Protein AF-A0A357G208-F1 (afdb_monomer_lite)

Structure (mmCIF, N/CA/C/O backbone):
data_AF-A0A357G208-F1
#
_entry.id   AF-A0A357G208-F1
#
loop_
_atom_site.group_PDB
_atom_site.id
_atom_site.type_symbol
_atom_site.label_atom_id
_atom_site.label_alt_id
_atom_site.label_comp_id
_atom_site.label_asym_id
_atom_site.label_entity_id
_atom_site.label_seq_id
_atom_site.pdbx_PDB_ins_code
_atom_site.Cartn_x
_atom_site.Cartn_y
_atom_site.Cartn_z
_atom_site.occupancy
_atom_site.B_iso_or_equiv
_atom_site.auth_seq_id
_atom_site.auth_comp_id
_atom_site.auth_asym_id
_atom_site.auth_atom_id
_atom_site.pdbx_PDB_model_num
ATOM 1 N N . MET A 1 1 ? 24.992 45.988 10.620 1.00 43.56 1 MET A N 1
ATOM 2 C CA . MET A 1 1 ? 25.402 45.312 11.872 1.00 43.56 1 MET A CA 1
ATOM 3 C C . MET A 1 1 ? 24.716 43.948 11.875 1.00 43.56 1 MET A C 1
ATOM 5 O O . MET A 1 1 ? 23.506 43.904 11.994 1.00 43.56 1 MET A O 1
ATOM 9 N N . ARG A 1 2 ? 25.339 42.933 11.259 1.00 39.50 2 ARG A N 1
ATOM 10 C CA . ARG A 1 2 ? 26.013 41.794 11.923 1.00 39.50 2 ARG A CA 1
ATOM 11 C C . ARG A 1 2 ? 25.182 41.194 13.060 1.00 39.50 2 ARG A C 1
ATOM 13 O O . ARG A 1 2 ? 25.090 41.828 14.096 1.00 39.50 2 ARG A O 1
ATOM 20 N N . ASN A 1 3 ? 24.692 39.967 12.865 1.00 49.41 3 ASN A N 1
ATOM 21 C CA . ASN A 1 3 ? 24.767 38.896 13.862 1.00 49.41 3 ASN A CA 1
ATOM 22 C C . ASN A 1 3 ? 24.673 37.532 13.158 1.00 49.41 3 ASN A C 1
ATOM 24 O O . ASN A 1 3 ? 23.620 37.112 12.693 1.00 49.41 3 ASN A O 1
ATOM 28 N N . TYR A 1 4 ? 25.838 36.894 13.047 1.00 47.44 4 TYR A N 1
ATOM 29 C CA . TYR A 1 4 ? 26.044 35.508 12.643 1.00 47.44 4 TYR A CA 1
ATOM 30 C C . TYR A 1 4 ? 25.791 34.613 13.860 1.00 47.44 4 TYR A C 1
ATOM 32 O O . TYR A 1 4 ? 26.442 34.806 14.885 1.00 47.44 4 TYR A O 1
ATOM 40 N N . TRP A 1 5 ? 24.925 33.608 13.739 1.00 50.88 5 TRP A N 1
ATOM 41 C CA . TRP A 1 5 ? 24.906 32.469 14.658 1.00 50.88 5 TRP A CA 1
ATOM 42 C C . TRP A 1 5 ? 25.576 31.279 13.973 1.00 50.88 5 TRP A C 1
ATOM 44 O O . TRP A 1 5 ? 25.071 30.723 13.002 1.00 50.88 5 TRP A O 1
ATOM 54 N N . ARG A 1 6 ? 26.773 30.946 14.463 1.00 52.38 6 ARG A N 1
ATOM 55 C CA . ARG A 1 6 ? 27.514 29.724 14.145 1.00 52.38 6 ARG A CA 1
ATOM 56 C C . ARG A 1 6 ? 26.949 28.597 15.007 1.00 52.38 6 ARG A C 1
ATOM 58 O O . ARG A 1 6 ? 27.059 28.673 16.225 1.00 52.38 6 ARG A O 1
ATOM 65 N N . ILE A 1 7 ? 26.405 27.556 14.385 1.00 58.34 7 ILE A N 1
ATOM 66 C CA . ILE A 1 7 ? 26.146 26.276 15.051 1.00 58.34 7 ILE A CA 1
ATOM 67 C C . ILE A 1 7 ? 27.309 25.349 14.701 1.00 58.34 7 ILE A C 1
ATOM 69 O O . ILE A 1 7 ? 27.578 25.057 13.537 1.00 58.34 7 ILE A O 1
ATOM 73 N N . THR A 1 8 ? 28.050 24.972 15.734 1.00 56.78 8 THR A N 1
ATOM 74 C CA . THR A 1 8 ? 29.193 24.061 15.714 1.00 56.78 8 THR A CA 1
ATOM 75 C C . THR A 1 8 ? 28.738 22.625 15.472 1.00 56.78 8 THR A C 1
ATOM 77 O O . THR A 1 8 ? 27.946 22.085 16.240 1.00 56.78 8 THR A O 1
ATOM 80 N N . ALA A 1 9 ? 29.276 22.008 14.419 1.00 46.69 9 ALA A N 1
ATOM 81 C CA . ALA A 1 9 ? 29.153 20.587 14.131 1.00 46.69 9 ALA A CA 1
ATOM 82 C C . ALA A 1 9 ? 30.002 19.767 15.120 1.00 46.69 9 ALA A C 1
ATOM 84 O O . ALA A 1 9 ? 31.219 19.937 15.187 1.00 46.69 9 ALA A O 1
ATOM 85 N N . GLY A 1 10 ? 29.357 18.885 15.885 1.00 52.25 10 GLY A N 1
ATOM 86 C CA . GLY A 1 10 ? 30.020 17.865 16.694 1.00 52.25 10 GLY A CA 1
ATOM 87 C C . GLY A 1 10 ? 30.149 16.569 15.899 1.00 52.25 10 GLY A C 1
ATOM 88 O O . GLY A 1 10 ? 29.177 15.833 15.763 1.00 52.25 10 GLY A O 1
ATOM 89 N N . LEU A 1 11 ? 31.342 16.306 15.364 1.00 53.47 11 LEU A N 1
ATOM 90 C CA . LEU A 1 11 ? 31.728 15.012 14.801 1.00 53.47 11 LEU A CA 1
ATOM 91 C C . LEU A 1 11 ? 31.988 14.029 15.956 1.00 53.47 11 LEU A C 1
ATOM 93 O O . LEU A 1 11 ? 32.986 14.167 16.661 1.00 53.47 11 LEU A O 1
ATOM 97 N N . PHE A 1 12 ? 31.128 13.027 16.133 1.00 48.94 12 PHE A N 1
ATOM 98 C CA . PHE A 1 12 ? 31.434 11.851 16.952 1.00 48.94 12 PHE A CA 1
ATOM 99 C C . PHE A 1 12 ? 31.840 10.694 16.033 1.00 48.94 12 PHE A C 1
ATOM 101 O O . PHE A 1 12 ? 31.007 10.029 15.424 1.00 48.94 12 PHE A O 1
ATOM 108 N N . LEU A 1 13 ? 33.153 10.490 15.921 1.00 46.12 13 LEU A N 1
ATOM 109 C CA . LEU A 1 13 ? 33.775 9.294 15.359 1.00 46.12 13 LEU A CA 1
ATOM 110 C C . LEU A 1 13 ? 33.674 8.167 16.392 1.00 46.12 13 LEU A C 1
ATOM 112 O O . LEU A 1 13 ? 34.378 8.192 17.400 1.00 46.12 13 LEU A O 1
ATOM 116 N N . ILE A 1 14 ? 32.820 7.176 16.142 1.00 55.09 14 ILE A N 1
ATOM 117 C CA . ILE A 1 14 ? 32.850 5.900 16.863 1.00 55.09 14 ILE A CA 1
ATOM 118 C C . ILE A 1 14 ? 33.448 4.861 15.915 1.00 55.09 14 ILE A C 1
ATOM 120 O O . ILE A 1 14 ? 32.801 4.397 14.980 1.00 55.09 14 ILE A O 1
ATOM 124 N N . ALA A 1 15 ? 34.716 4.532 16.154 1.00 43.06 15 ALA A N 1
ATOM 125 C CA . ALA A 1 15 ? 35.399 3.405 15.541 1.00 43.06 15 ALA A CA 1
ATOM 126 C C . ALA A 1 15 ? 35.049 2.133 16.326 1.00 43.06 15 ALA A C 1
ATOM 128 O O . ALA A 1 15 ? 35.420 2.007 17.493 1.00 43.06 15 ALA A O 1
ATOM 129 N N . VAL A 1 16 ? 34.350 1.188 15.694 1.00 54.91 16 VAL A N 1
ATOM 130 C CA . VAL A 1 16 ? 34.165 -0.168 16.228 1.00 54.91 16 VAL A CA 1
ATOM 131 C C . VAL A 1 16 ? 35.067 -1.115 15.447 1.00 54.91 16 VAL A C 1
ATOM 133 O O . VAL A 1 16 ? 34.792 -1.475 14.307 1.00 54.91 16 VAL A O 1
ATOM 136 N N . PHE A 1 17 ? 36.171 -1.491 16.089 1.00 45.91 17 PHE A N 1
ATOM 137 C CA . PHE A 1 17 ? 37.002 -2.636 15.738 1.00 45.91 17 PHE A CA 1
ATOM 138 C C . PHE A 1 17 ? 36.357 -3.897 16.323 1.00 45.91 17 PHE A C 1
ATOM 140 O O . PHE A 1 17 ? 36.315 -4.035 17.543 1.00 45.91 17 PHE A O 1
ATOM 147 N N . ILE A 1 18 ? 35.926 -4.839 15.483 1.00 55.72 18 ILE A N 1
ATOM 148 C CA . ILE A 1 18 ? 35.811 -6.248 15.884 1.00 55.72 18 ILE A CA 1
ATOM 149 C C . ILE A 1 18 ? 36.460 -7.099 14.793 1.00 55.72 18 ILE A C 1
ATOM 151 O O . ILE A 1 18 ? 35.911 -7.319 13.718 1.00 55.72 18 ILE A O 1
ATOM 155 N N . ALA A 1 19 ? 37.679 -7.534 15.099 1.00 45.44 19 ALA A N 1
ATOM 156 C CA . ALA A 1 19 ? 38.370 -8.632 14.449 1.00 45.44 19 ALA A CA 1
ATOM 157 C C . ALA A 1 19 ? 37.853 -9.961 15.020 1.00 45.44 19 ALA A C 1
ATOM 159 O O . ALA A 1 19 ? 37.594 -10.036 16.221 1.00 45.44 19 ALA A O 1
ATOM 160 N N . GLY A 1 20 ? 37.780 -11.023 14.211 1.00 40.28 20 GLY A N 1
ATOM 161 C CA . GLY A 1 20 ? 37.659 -12.366 14.781 1.00 40.28 20 GLY A CA 1
ATOM 162 C C . GLY A 1 20 ? 37.181 -13.483 13.857 1.00 40.28 20 GLY A C 1
ATOM 163 O O . GLY A 1 20 ? 36.002 -13.793 13.843 1.00 40.28 20 GLY A O 1
ATOM 164 N N . LEU A 1 21 ? 38.158 -14.149 13.231 1.00 46.91 21 LEU A N 1
ATOM 165 C CA . LEU A 1 21 ? 38.293 -15.613 13.124 1.00 46.91 21 LEU A CA 1
ATOM 166 C C . LEU A 1 21 ? 37.320 -16.412 12.230 1.00 46.91 21 LEU A C 1
ATOM 168 O O . LEU A 1 21 ? 36.212 -16.775 12.610 1.00 46.91 21 LEU A O 1
ATOM 172 N N . ALA A 1 22 ? 37.863 -16.835 11.085 1.00 47.78 22 ALA A N 1
ATOM 173 C CA . ALA A 1 22 ? 37.456 -18.028 10.347 1.00 47.78 22 ALA A CA 1
ATOM 174 C C . ALA A 1 22 ? 37.987 -19.313 11.017 1.00 47.78 22 ALA A C 1
ATOM 176 O O . ALA A 1 22 ? 39.061 -19.285 11.628 1.00 47.78 22 ALA A O 1
ATOM 177 N N . PRO A 1 23 ? 37.327 -20.459 10.779 1.00 58.31 23 PRO A N 1
ATOM 178 C CA . PRO A 1 23 ? 38.059 -21.703 10.601 1.00 58.31 23 PRO A CA 1
ATOM 179 C C . PRO A 1 23 ? 37.695 -22.437 9.303 1.00 58.31 23 PRO A C 1
ATOM 181 O O . PRO A 1 23 ? 36.547 -22.538 8.879 1.00 58.31 23 PRO A O 1
ATOM 184 N N . VAL A 1 24 ? 38.764 -22.961 8.712 1.00 48.69 24 VAL A N 1
ATOM 185 C CA . VAL A 1 24 ? 38.875 -23.843 7.553 1.00 48.69 24 VAL A CA 1
ATOM 186 C C . VAL A 1 24 ? 38.586 -25.289 7.977 1.00 48.69 24 VAL A C 1
ATOM 188 O O . VAL A 1 24 ? 39.217 -25.761 8.916 1.00 48.69 24 VAL A O 1
ATOM 191 N N . CYS A 1 25 ? 37.731 -26.006 7.240 1.00 46.28 25 CYS A N 1
ATOM 192 C CA . CYS A 1 25 ? 37.679 -27.479 7.159 1.00 46.28 25 CYS A CA 1
ATOM 193 C C . CYS A 1 25 ? 37.284 -27.825 5.706 1.00 46.28 25 CYS A C 1
ATOM 195 O O . CYS A 1 25 ? 36.220 -27.416 5.260 1.00 46.28 25 CYS A O 1
ATOM 197 N N . ALA A 1 26 ? 38.175 -28.298 4.829 1.00 42.34 26 ALA A N 1
ATOM 198 C CA . ALA A 1 26 ? 38.771 -29.639 4.729 1.00 42.34 26 ALA A CA 1
ATOM 199 C C . ALA A 1 26 ? 37.801 -30.736 4.218 1.00 42.34 26 ALA A C 1
ATOM 201 O O . ALA A 1 26 ? 37.037 -31.312 4.980 1.00 42.34 26 ALA A O 1
ATOM 202 N N . LEU A 1 27 ? 37.892 -30.973 2.899 1.00 44.22 27 LEU A N 1
ATOM 203 C CA . LEU A 1 27 ? 37.910 -32.244 2.146 1.00 44.22 27 LEU A CA 1
ATOM 204 C C . LEU A 1 27 ? 37.201 -33.496 2.704 1.00 44.22 27 LEU A C 1
ATOM 206 O O . LEU A 1 27 ? 37.649 -34.088 3.680 1.00 44.22 27 LEU A O 1
ATOM 210 N N . ALA A 1 28 ? 36.285 -34.041 1.896 1.00 41.41 28 ALA A N 1
ATOM 211 C CA . ALA A 1 28 ? 36.194 -35.482 1.652 1.00 41.41 28 ALA A CA 1
ATOM 212 C C . ALA A 1 28 ? 35.740 -35.726 0.202 1.00 41.41 28 ALA A C 1
ATOM 214 O O . ALA A 1 28 ? 34.668 -35.291 -0.212 1.00 41.41 28 ALA A O 1
ATOM 215 N N . ALA A 1 29 ? 36.610 -36.374 -0.571 1.00 44.28 29 ALA A N 1
ATOM 216 C CA . ALA A 1 29 ? 36.307 -36.940 -1.874 1.00 44.28 29 ALA A CA 1
ATOM 217 C C . ALA A 1 29 ? 35.738 -38.344 -1.663 1.00 44.28 29 ALA A C 1
ATOM 219 O O . ALA A 1 29 ? 36.307 -39.105 -0.883 1.00 44.28 29 ALA A O 1
ATOM 220 N N . ASP A 1 30 ? 34.676 -38.691 -2.385 1.00 40.81 30 ASP A N 1
ATOM 221 C CA . ASP A 1 30 ? 34.232 -40.075 -2.498 1.00 40.81 30 ASP A CA 1
ATOM 222 C C . ASP A 1 30 ? 34.031 -40.411 -3.977 1.00 40.81 30 ASP A C 1
ATOM 224 O O . ASP A 1 30 ? 33.277 -39.755 -4.701 1.00 40.81 30 ASP A O 1
ATOM 228 N N . GLN A 1 31 ? 34.796 -41.397 -4.436 1.00 47.81 31 GLN A N 1
ATOM 229 C CA . GLN A 1 31 ? 34.644 -42.030 -5.736 1.00 47.81 31 GLN A CA 1
ATOM 230 C C . GLN A 1 31 ? 33.681 -43.196 -5.556 1.00 47.81 31 GLN A C 1
ATOM 232 O O . GLN A 1 31 ? 33.983 -44.068 -4.747 1.00 47.81 31 GLN A O 1
ATOM 237 N N . ASN A 1 32 ? 32.606 -43.293 -6.349 1.00 38.69 32 ASN A N 1
ATOM 238 C CA . ASN A 1 32 ? 32.190 -44.617 -6.811 1.00 38.69 32 ASN A CA 1
ATOM 239 C C . ASN A 1 32 ? 31.173 -44.659 -7.964 1.00 38.69 32 ASN A C 1
ATOM 241 O O . ASN A 1 32 ? 30.117 -44.036 -7.936 1.00 38.69 32 ASN A O 1
ATOM 245 N N . THR A 1 33 ? 31.528 -45.541 -8.899 1.00 38.78 33 THR A N 1
ATOM 246 C CA . THR A 1 33 ? 30.676 -46.495 -9.624 1.00 38.78 33 THR A CA 1
ATOM 247 C C . THR A 1 33 ? 29.750 -45.993 -10.731 1.00 38.78 33 THR A C 1
ATOM 249 O O . THR A 1 33 ? 28.576 -45.691 -10.544 1.00 38.78 33 THR A O 1
ATOM 252 N N . THR A 1 34 ? 30.278 -46.093 -11.949 1.00 39.06 34 THR A N 1
ATOM 253 C CA . THR A 1 34 ? 29.541 -46.139 -13.213 1.00 39.06 34 THR A CA 1
ATOM 254 C C . THR A 1 34 ? 28.855 -47.501 -13.381 1.00 39.06 34 THR A C 1
ATOM 256 O O . THR A 1 34 ? 29.528 -48.526 -13.493 1.00 39.06 34 THR A O 1
ATOM 259 N N . THR A 1 35 ? 27.526 -47.521 -13.472 1.00 46.47 35 THR A N 1
ATOM 260 C CA . THR A 1 35 ? 26.743 -48.645 -14.023 1.00 46.47 35 THR A CA 1
ATOM 261 C C . THR A 1 35 ? 26.069 -48.220 -15.330 1.00 46.47 35 THR A C 1
ATOM 263 O O . THR A 1 35 ? 25.521 -47.117 -15.384 1.00 46.47 35 THR A O 1
ATOM 266 N N . PRO A 1 36 ? 26.060 -49.062 -16.379 1.00 42.00 36 PRO A N 1
ATOM 267 C CA . PRO A 1 36 ? 25.374 -48.758 -17.628 1.00 42.00 36 PRO A CA 1
ATOM 268 C C . PRO A 1 36 ? 23.878 -49.069 -17.491 1.00 42.00 36 PRO A C 1
ATOM 270 O O . PRO A 1 36 ? 23.496 -50.210 -17.236 1.00 42.00 36 PRO A O 1
ATOM 273 N N . VAL A 1 37 ? 23.030 -48.055 -17.672 1.00 39.56 37 VAL A N 1
ATOM 274 C CA . VAL A 1 37 ? 21.571 -48.215 -17.740 1.00 39.56 37 VAL A CA 1
ATOM 275 C C . VAL A 1 37 ? 21.101 -47.993 -19.175 1.00 39.56 37 VAL A C 1
ATOM 277 O O . VAL A 1 37 ? 21.365 -46.968 -19.799 1.00 39.56 37 VAL A O 1
ATOM 280 N N . THR A 1 38 ? 20.406 -49.011 -19.670 1.00 35.25 38 THR A N 1
ATOM 281 C CA . THR A 1 38 ? 19.680 -49.128 -20.934 1.00 35.25 38 THR A CA 1
ATOM 282 C C . THR A 1 38 ? 18.806 -47.907 -21.240 1.00 35.25 38 THR A C 1
ATOM 284 O O . THR A 1 38 ? 17.924 -47.548 -20.462 1.00 35.25 38 THR A O 1
ATOM 287 N N . GLN A 1 39 ? 19.012 -47.300 -22.412 1.00 35.19 39 GLN A N 1
ATOM 288 C CA . GLN A 1 39 ? 18.187 -46.210 -22.935 1.00 35.19 39 GLN A CA 1
ATOM 289 C C . GLN A 1 39 ? 16.819 -46.735 -23.389 1.00 35.19 39 GLN A C 1
ATOM 291 O O . GLN A 1 39 ? 16.714 -47.465 -24.371 1.00 35.19 39 GLN A O 1
ATOM 296 N N . THR A 1 40 ? 15.765 -46.319 -22.688 1.00 35.44 40 THR A N 1
ATOM 297 C CA . THR A 1 40 ? 14.392 -46.299 -23.209 1.00 35.44 40 THR A CA 1
ATOM 298 C C . THR A 1 40 ? 14.069 -44.849 -23.565 1.00 35.44 40 THR A C 1
ATOM 300 O O . THR A 1 40 ? 14.205 -43.968 -22.719 1.00 35.44 40 THR A O 1
ATOM 303 N N . GLN A 1 41 ? 13.702 -44.595 -24.823 1.00 35.84 41 GLN A N 1
ATOM 304 C CA . GLN A 1 41 ? 13.346 -43.268 -25.338 1.00 35.84 41 GLN A CA 1
ATOM 305 C C . GLN A 1 41 ? 12.204 -42.631 -24.520 1.00 35.84 41 GLN A C 1
ATOM 307 O O . GLN A 1 41 ? 11.125 -43.224 -24.444 1.00 35.84 41 GLN A O 1
ATOM 312 N N . PRO A 1 42 ? 12.391 -41.422 -23.954 1.00 37.34 42 PRO A N 1
ATOM 313 C CA . PRO A 1 42 ? 11.308 -40.668 -23.339 1.00 37.34 42 PRO A CA 1
ATOM 314 C C . PRO A 1 42 ? 10.383 -40.052 -24.394 1.00 37.34 42 PRO A C 1
ATOM 316 O O . PRO A 1 42 ? 10.829 -39.497 -25.400 1.00 37.34 42 PRO A O 1
ATOM 319 N N . ALA A 1 43 ? 9.085 -40.135 -24.114 1.00 38.72 43 ALA A N 1
ATOM 320 C CA . ALA A 1 43 ? 8.018 -39.395 -24.775 1.00 38.72 43 ALA A CA 1
ATOM 321 C C . ALA A 1 43 ? 8.269 -37.865 -24.730 1.00 38.72 43 ALA A C 1
ATOM 323 O O . ALA A 1 43 ? 8.974 -37.391 -23.836 1.00 38.72 43 ALA A O 1
ATOM 324 N N . PRO A 1 44 ? 7.717 -37.084 -25.680 1.00 33.34 44 PRO A N 1
ATOM 325 C CA . PRO A 1 44 ? 8.027 -35.663 -25.829 1.00 33.34 44 PRO A CA 1
ATOM 326 C C . PRO A 1 44 ? 7.705 -34.832 -24.579 1.00 33.34 44 PRO A C 1
ATOM 328 O O . PRO A 1 44 ? 6.711 -35.058 -23.889 1.00 33.34 44 PRO A O 1
ATOM 331 N N . ALA A 1 45 ? 8.591 -33.863 -24.332 1.00 31.33 45 ALA A N 1
ATOM 332 C CA . ALA A 1 45 ? 8.640 -32.960 -23.191 1.00 31.33 45 ALA A CA 1
ATOM 333 C C . ALA A 1 45 ? 7.289 -32.302 -22.870 1.00 31.33 45 ALA A C 1
ATOM 335 O O . ALA A 1 45 ? 6.701 -31.606 -23.699 1.00 31.33 45 ALA A O 1
ATOM 336 N N . GLN A 1 46 ? 6.831 -32.502 -21.634 1.00 35.91 46 GLN A N 1
ATOM 337 C CA . GLN A 1 46 ? 5.723 -31.757 -21.050 1.00 35.91 46 GLN A CA 1
ATOM 338 C C . GLN A 1 46 ? 6.186 -30.344 -20.664 1.00 35.91 46 GLN A C 1
ATOM 340 O O . GLN A 1 46 ? 7.316 -30.127 -20.232 1.00 35.91 46 GLN A O 1
ATOM 345 N N . SER A 1 47 ? 5.293 -29.389 -20.902 1.00 41.19 47 SER A N 1
ATOM 346 C CA . SER A 1 47 ? 5.447 -27.938 -20.805 1.00 41.19 47 SER A CA 1
ATOM 347 C C . SER A 1 47 ? 5.852 -27.425 -19.418 1.00 41.19 47 SER A C 1
ATOM 349 O O . SER A 1 47 ? 5.469 -28.003 -18.405 1.00 41.19 47 SER A O 1
ATOM 351 N N . LYS A 1 48 ? 6.572 -26.289 -19.399 1.00 45.78 48 LYS A N 1
ATOM 352 C CA . LYS A 1 48 ? 6.952 -25.505 -18.206 1.00 45.78 48 LYS A CA 1
ATOM 353 C C . LYS A 1 48 ? 5.780 -25.337 -17.211 1.00 45.78 48 LYS A C 1
ATOM 355 O O . LYS A 1 48 ? 4.650 -25.158 -17.672 1.00 45.78 48 LYS A O 1
ATOM 360 N N . PRO A 1 49 ? 6.040 -25.314 -15.887 1.00 43.91 49 PRO A N 1
ATOM 361 C CA . PRO A 1 49 ? 5.014 -25.105 -14.866 1.00 43.91 49 PRO A CA 1
ATOM 362 C C . PRO A 1 49 ? 4.225 -23.814 -15.115 1.00 43.91 49 PRO A C 1
ATOM 364 O O . PRO A 1 49 ? 4.800 -22.739 -15.308 1.00 43.91 49 PRO A O 1
ATOM 367 N N . GLN A 1 50 ? 2.898 -23.937 -15.154 1.00 48.50 50 GLN A N 1
ATOM 368 C CA . GLN A 1 50 ? 1.976 -22.837 -15.419 1.00 48.50 50 GLN A CA 1
ATOM 369 C C . GLN A 1 50 ? 1.897 -21.888 -14.215 1.00 48.50 50 GLN A C 1
ATOM 371 O O . GLN A 1 50 ? 1.571 -22.285 -13.100 1.00 48.50 50 GLN A O 1
ATOM 376 N N . LYS A 1 51 ? 2.143 -20.605 -14.489 1.00 48.69 51 LYS A N 1
ATOM 377 C CA . LYS A 1 51 ? 2.110 -19.454 -13.570 1.00 48.69 51 LYS A CA 1
ATOM 378 C C . LYS A 1 51 ? 0.787 -19.289 -12.799 1.00 48.69 51 LYS A C 1
ATOM 380 O O . LYS A 1 51 ? 0.773 -18.670 -11.741 1.00 48.69 51 LYS A O 1
ATOM 385 N N . ASP A 1 52 ? -0.294 -19.871 -13.308 1.00 54.38 52 ASP A N 1
ATOM 386 C CA . ASP A 1 52 ? -1.658 -19.714 -12.792 1.00 54.38 52 ASP A CA 1
ATOM 387 C C . ASP A 1 52 ? -1.908 -20.471 -11.472 1.00 54.38 52 ASP A C 1
ATOM 389 O O . ASP A 1 52 ? -2.888 -20.203 -10.783 1.00 54.38 52 ASP A O 1
ATOM 393 N N . ALA A 1 53 ? -1.029 -21.403 -11.083 1.00 59.75 53 ALA A N 1
ATOM 394 C CA . ALA A 1 53 ? -1.203 -22.186 -9.856 1.00 59.75 53 ALA A CA 1
ATOM 395 C C . ALA A 1 53 ? -0.889 -21.388 -8.574 1.00 59.75 53 ALA A C 1
ATOM 397 O O . ALA A 1 53 ? -1.486 -21.641 -7.524 1.00 59.75 53 ALA A O 1
ATOM 398 N N . ILE A 1 54 ? 0.007 -20.396 -8.653 1.00 65.94 54 ILE A N 1
ATOM 399 C CA . ILE A 1 54 ? 0.563 -19.711 -7.473 1.00 65.94 54 ILE A CA 1
ATOM 400 C C . ILE A 1 54 ? -0.477 -18.805 -6.793 1.00 65.94 54 ILE A C 1
ATOM 402 O O . ILE A 1 54 ? -0.513 -18.731 -5.567 1.00 65.94 54 ILE A O 1
ATOM 406 N N . SER A 1 55 ? -1.369 -18.166 -7.557 1.00 68.00 55 SER A N 1
ATOM 407 C CA . SER A 1 55 ? -2.386 -17.239 -7.027 1.00 68.00 55 SER A CA 1
ATOM 408 C C . SER A 1 55 ? -3.491 -17.918 -6.208 1.00 68.00 55 SER A C 1
ATOM 410 O O . SER A 1 55 ? -4.240 -17.243 -5.507 1.00 68.00 55 SER A O 1
ATOM 412 N N . SER A 1 56 ? -3.593 -19.249 -6.274 1.00 79.25 56 SER A N 1
ATOM 413 C CA . SER A 1 56 ? -4.583 -20.041 -5.532 1.00 79.25 56 SER A CA 1
ATOM 414 C C . SER A 1 56 ? -4.063 -20.605 -4.203 1.00 79.25 56 SER A C 1
ATOM 416 O O . SER A 1 56 ? -4.811 -21.251 -3.463 1.00 79.25 56 SER A O 1
ATOM 418 N N . LEU A 1 57 ? -2.784 -20.378 -3.886 1.00 82.19 57 LEU A N 1
ATOM 419 C CA . LEU A 1 57 ? -2.157 -20.909 -2.683 1.00 82.19 57 LEU A CA 1
ATOM 420 C C . LEU A 1 57 ? -2.576 -20.113 -1.436 1.00 82.19 57 LEU A C 1
ATOM 422 O O . LEU A 1 57 ? -2.529 -18.887 -1.448 1.00 82.19 57 LEU A O 1
ATOM 426 N N . PRO A 1 58 ? -2.919 -20.784 -0.322 1.00 88.25 58 PRO A N 1
ATOM 427 C CA . PRO A 1 58 ? -3.087 -20.113 0.965 1.00 88.25 58 PRO A CA 1
ATOM 428 C C . PRO A 1 58 ? -1.827 -19.335 1.384 1.00 88.25 58 PRO A C 1
ATOM 430 O O . PRO A 1 58 ? -0.726 -19.873 1.255 1.00 88.25 58 PRO A O 1
ATOM 433 N N . ASP A 1 59 ? -1.985 -18.158 2.004 1.00 80.62 59 ASP A N 1
ATOM 434 C CA . ASP A 1 59 ? -0.897 -17.241 2.414 1.00 80.62 59 ASP A CA 1
ATOM 435 C C . ASP A 1 59 ? 0.279 -17.928 3.123 1.00 80.62 59 ASP A C 1
ATOM 437 O O . ASP A 1 59 ? 1.445 -17.603 2.903 1.00 80.62 59 ASP A O 1
ATOM 441 N N . LYS A 1 60 ? -0.006 -18.945 3.948 1.00 87.50 60 LYS A N 1
ATOM 442 C CA . LYS A 1 60 ? 1.027 -19.714 4.663 1.00 87.50 60 LYS A CA 1
ATOM 443 C C . LYS A 1 60 ? 2.047 -20.378 3.726 1.00 87.50 60 LYS A C 1
ATOM 445 O O . LYS A 1 60 ? 3.202 -20.532 4.109 1.00 87.50 60 LYS A O 1
ATOM 450 N N . TYR A 1 61 ? 1.625 -20.787 2.530 1.00 88.94 61 TYR A N 1
ATOM 451 C CA . TYR A 1 61 ? 2.500 -21.396 1.530 1.00 88.94 61 TYR A CA 1
ATOM 452 C C . TYR A 1 61 ? 3.258 -20.342 0.729 1.00 88.94 61 TYR A C 1
ATOM 454 O O . TYR A 1 61 ? 4.390 -20.610 0.348 1.00 88.94 61 TYR A O 1
ATOM 462 N N . ILE A 1 62 ? 2.693 -19.145 0.548 1.00 83.31 62 ILE A N 1
ATOM 463 C CA . ILE A 1 62 ? 3.383 -18.014 -0.088 1.00 83.31 62 ILE A CA 1
ATOM 464 C C . ILE A 1 62 ? 4.598 -17.612 0.757 1.00 83.31 62 ILE A C 1
ATOM 466 O O . ILE A 1 62 ? 5.718 -17.601 0.256 1.00 83.31 62 ILE A O 1
ATOM 470 N N . VAL A 1 63 ? 4.413 -17.424 2.068 1.00 85.19 63 VAL A N 1
ATOM 471 C CA . VAL A 1 63 ? 5.520 -17.095 2.988 1.00 85.19 63 VAL A CA 1
ATOM 472 C C . VAL A 1 63 ? 6.578 -18.208 3.031 1.00 85.19 63 VAL A C 1
ATOM 474 O O . VAL A 1 63 ? 7.779 -17.940 3.108 1.00 85.19 63 VAL A O 1
ATOM 477 N N . GLU A 1 64 ? 6.159 -19.478 2.985 1.00 88.75 64 GLU A N 1
ATOM 478 C CA . GLU A 1 64 ? 7.095 -20.609 2.936 1.00 88.75 64 GLU A CA 1
ATOM 479 C C . GLU A 1 64 ? 7.882 -20.635 1.612 1.00 88.75 64 GLU A C 1
ATOM 481 O O . GLU A 1 64 ? 9.095 -20.860 1.628 1.00 88.75 64 GLU A O 1
ATOM 486 N N . MET A 1 65 ? 7.217 -20.340 0.491 1.00 92.44 65 MET A N 1
ATOM 487 C CA . MET A 1 65 ? 7.816 -20.236 -0.842 1.00 92.44 65 MET A CA 1
ATOM 488 C C . MET A 1 65 ? 8.878 -19.142 -0.886 1.00 92.44 65 MET A C 1
ATOM 490 O O . MET A 1 65 ? 9.988 -19.383 -1.349 1.00 92.44 65 MET A O 1
ATOM 494 N N . GLU A 1 66 ? 8.562 -17.956 -0.366 1.00 87.81 66 GLU A N 1
ATOM 495 C CA . GLU A 1 66 ? 9.482 -16.818 -0.306 1.00 87.81 66 GLU A CA 1
ATOM 496 C C . GLU A 1 66 ? 10.704 -17.118 0.563 1.00 87.81 66 GLU A C 1
ATOM 498 O O . GLU A 1 66 ? 11.834 -16.800 0.188 1.00 87.81 66 GLU A O 1
ATOM 503 N N . ARG A 1 67 ? 10.505 -17.795 1.703 1.00 88.50 67 ARG A N 1
ATOM 504 C CA . ARG A 1 67 ? 11.615 -18.222 2.564 1.00 88.50 67 ARG A CA 1
ATOM 505 C C . ARG A 1 67 ? 12.526 -19.219 1.850 1.00 88.50 67 ARG A C 1
ATOM 507 O O . ARG A 1 67 ? 13.746 -19.124 1.973 1.00 88.50 67 ARG A O 1
ATOM 514 N N . PHE A 1 68 ? 11.952 -20.168 1.113 1.00 94.38 68 PHE A N 1
ATOM 515 C CA . PHE A 1 68 ? 12.733 -21.122 0.332 1.00 94.38 68 PHE A CA 1
ATOM 516 C C . PHE A 1 68 ? 13.454 -20.447 -0.842 1.00 94.38 68 PHE A C 1
ATOM 518 O O . PHE A 1 68 ? 14.620 -20.741 -1.101 1.00 94.38 68 PHE A O 1
ATOM 525 N N . PHE A 1 69 ? 12.799 -19.496 -1.505 1.00 93.62 69 PHE A N 1
ATOM 526 C CA . PHE A 1 69 ? 13.397 -18.692 -2.563 1.00 93.62 69 PHE A CA 1
ATOM 527 C C . PHE A 1 69 ? 14.618 -17.915 -2.060 1.00 93.62 69 PHE A C 1
ATOM 529 O O . PHE A 1 69 ? 15.672 -17.962 -2.694 1.00 93.62 69 PHE A O 1
ATOM 536 N N . ALA A 1 70 ? 14.505 -17.259 -0.900 1.00 89.62 70 ALA A N 1
ATOM 537 C CA . ALA A 1 70 ? 15.624 -16.578 -0.252 1.00 89.62 70 ALA A CA 1
ATOM 538 C C . ALA A 1 70 ? 16.771 -17.552 0.062 1.00 89.62 70 ALA A C 1
ATOM 540 O O . ALA A 1 70 ? 17.903 -17.309 -0.343 1.00 89.62 70 ALA A O 1
ATOM 541 N N . TYR A 1 71 ? 16.461 -18.707 0.666 1.00 93.56 71 TYR A N 1
ATOM 542 C CA . TYR A 1 71 ? 17.450 -19.759 0.925 1.00 93.56 71 TYR A CA 1
ATOM 543 C C . TYR A 1 71 ? 18.174 -20.217 -0.352 1.00 93.56 71 TYR A C 1
ATOM 545 O O . TYR A 1 71 ? 19.394 -20.349 -0.353 1.00 93.56 71 TYR A O 1
ATOM 553 N N . CYS A 1 72 ? 17.445 -20.415 -1.454 1.00 95.19 72 CYS A N 1
ATOM 554 C CA . CYS A 1 72 ? 18.043 -20.796 -2.731 1.00 95.19 72 CYS A CA 1
ATOM 555 C C . CYS A 1 72 ? 18.984 -19.718 -3.285 1.00 95.19 72 CYS A C 1
ATOM 557 O O . CYS A 1 72 ? 20.029 -20.053 -3.838 1.00 95.19 72 CYS A O 1
ATOM 559 N N . LYS A 1 73 ? 18.627 -18.435 -3.142 1.00 92.06 73 LYS A N 1
ATOM 560 C CA . LYS A 1 73 ? 19.471 -17.319 -3.595 1.00 92.06 73 LYS A CA 1
ATOM 561 C C . LYS A 1 73 ? 20.737 -17.160 -2.759 1.00 92.06 73 LYS A C 1
ATOM 563 O O . LYS A 1 73 ? 21.765 -16.795 -3.320 1.00 92.06 73 LYS A O 1
ATOM 568 N N . ASP A 1 74 ? 20.649 -17.418 -1.458 1.00 92.06 74 ASP A N 1
ATOM 569 C CA . ASP A 1 74 ? 21.777 -17.296 -0.532 1.00 92.06 74 ASP A CA 1
ATOM 570 C C . ASP A 1 74 ? 22.749 -18.485 -0.635 1.00 92.06 74 ASP A C 1
ATOM 572 O O . ASP A 1 74 ? 23.938 -18.351 -0.341 1.00 92.06 74 ASP A O 1
ATOM 576 N N . ASP A 1 75 ? 22.269 -19.652 -1.073 1.00 94.62 75 ASP A N 1
ATOM 577 C CA . ASP A 1 75 ? 23.102 -20.828 -1.312 1.00 94.62 75 ASP A CA 1
ATOM 578 C C . ASP A 1 75 ? 23.853 -20.714 -2.655 1.00 94.62 75 ASP A C 1
ATOM 580 O O . ASP A 1 75 ? 23.264 -20.705 -3.740 1.00 94.62 75 ASP A O 1
ATOM 584 N N . ASP A 1 76 ? 25.185 -20.638 -2.587 1.00 93.38 76 ASP A N 1
ATOM 585 C CA . ASP A 1 76 ? 26.067 -20.463 -3.752 1.00 93.38 76 ASP A CA 1
ATOM 586 C C . ASP A 1 76 ? 25.945 -21.607 -4.773 1.00 93.38 76 ASP A C 1
ATOM 588 O O . ASP A 1 76 ? 26.077 -21.394 -5.978 1.00 93.38 76 ASP A O 1
ATOM 592 N N . TYR A 1 77 ? 25.670 -22.832 -4.315 1.00 93.62 77 TYR A N 1
ATOM 593 C CA . TYR A 1 77 ? 25.513 -23.974 -5.208 1.00 93.62 77 TYR A CA 1
ATOM 594 C C . TYR A 1 77 ? 24.146 -23.951 -5.891 1.00 93.62 77 TYR A C 1
ATOM 596 O O . TYR A 1 77 ? 24.070 -24.140 -7.108 1.00 93.62 77 TYR A O 1
ATOM 604 N N . LEU A 1 78 ? 23.067 -23.708 -5.143 1.00 92.75 78 LEU A N 1
ATOM 605 C CA . LEU A 1 78 ? 21.721 -23.683 -5.714 1.00 92.75 78 LEU A CA 1
ATOM 606 C C . LEU A 1 78 ? 21.556 -22.527 -6.702 1.00 92.75 78 LEU A C 1
ATOM 608 O O . LEU A 1 78 ? 21.179 -22.765 -7.850 1.00 92.75 78 LEU A O 1
ATOM 612 N N . SER A 1 79 ? 21.932 -21.314 -6.296 1.00 92.50 79 SER A N 1
ATOM 613 C CA . SER A 1 79 ? 21.808 -20.103 -7.115 1.00 92.50 79 SER A CA 1
ATOM 614 C C . SER A 1 79 ? 22.626 -20.131 -8.411 1.00 92.50 79 SER A C 1
ATOM 616 O O . SER A 1 79 ? 22.231 -19.499 -9.388 1.00 92.50 79 SER A O 1
ATOM 618 N N . LYS A 1 80 ? 23.746 -20.869 -8.462 1.00 91.81 80 LYS A N 1
ATOM 619 C CA . LYS A 1 80 ? 24.571 -21.012 -9.679 1.00 91.81 80 LYS A CA 1
ATOM 620 C C . LYS A 1 80 ? 24.072 -22.075 -10.648 1.00 91.81 80 LYS A C 1
ATOM 622 O O . LYS A 1 80 ? 24.350 -21.984 -11.843 1.00 91.81 80 LYS A O 1
ATOM 627 N N . ASN A 1 81 ? 23.416 -23.116 -10.143 1.00 92.81 81 ASN A N 1
ATOM 628 C CA . ASN A 1 81 ? 23.088 -24.294 -10.946 1.00 92.81 81 ASN A CA 1
ATOM 629 C C . ASN A 1 81 ? 21.606 -24.358 -11.337 1.00 92.81 81 ASN A C 1
ATOM 631 O O . ASN A 1 81 ? 21.283 -24.988 -12.345 1.00 92.81 81 ASN A O 1
ATOM 635 N N . TYR A 1 82 ? 20.720 -23.689 -10.597 1.00 93.38 82 TYR A N 1
ATOM 636 C CA . TYR A 1 82 ? 19.277 -23.838 -10.755 1.00 93.38 82 TYR A CA 1
ATOM 637 C C . TYR A 1 82 ? 18.534 -22.500 -10.716 1.00 93.38 82 TYR A C 1
ATOM 639 O O . TYR A 1 82 ? 18.886 -21.595 -9.962 1.00 93.38 82 TYR A O 1
ATOM 647 N N . ASP A 1 83 ? 17.438 -22.408 -11.469 1.00 91.06 83 ASP A N 1
ATOM 648 C CA . ASP A 1 83 ? 16.490 -21.304 -11.361 1.00 91.06 83 ASP A CA 1
ATOM 649 C C . ASP A 1 83 ? 15.746 -21.398 -10.020 1.00 91.06 83 ASP A C 1
ATOM 651 O O . ASP A 1 83 ? 14.855 -22.232 -9.825 1.00 91.06 83 ASP A O 1
ATOM 655 N N . CYS A 1 84 ? 16.105 -20.513 -9.086 1.00 93.19 84 CYS A N 1
ATOM 656 C CA . CYS A 1 84 ? 15.507 -20.475 -7.757 1.00 93.19 84 CYS A CA 1
ATOM 657 C C . CYS A 1 84 ? 13.993 -20.248 -7.764 1.00 93.19 84 CYS A C 1
ATOM 659 O O . CYS A 1 84 ? 13.319 -20.694 -6.833 1.00 93.19 84 CYS A O 1
ATOM 661 N N . ARG A 1 85 ? 13.427 -19.600 -8.792 1.00 88.50 85 ARG A N 1
ATOM 662 C CA . ARG A 1 85 ? 11.967 -19.466 -8.909 1.00 88.50 85 ARG A CA 1
ATOM 663 C C . ARG A 1 85 ? 11.341 -20.816 -9.231 1.00 88.50 85 ARG A C 1
ATOM 665 O O . ARG A 1 85 ? 10.418 -21.224 -8.534 1.00 88.50 85 ARG A O 1
ATOM 672 N N . CYS A 1 86 ? 11.887 -21.525 -10.219 1.00 93.31 86 CYS A N 1
ATOM 673 C CA . CYS A 1 86 ? 11.442 -22.875 -10.569 1.00 93.31 86 CYS A CA 1
ATOM 674 C C . CYS A 1 86 ? 11.535 -23.822 -9.365 1.00 93.31 86 CYS A C 1
ATOM 676 O O . CYS A 1 86 ? 10.556 -24.485 -9.027 1.00 93.31 86 CYS A O 1
ATOM 678 N N . LEU A 1 87 ? 12.670 -23.813 -8.653 1.00 94.50 87 LEU A N 1
ATOM 679 C CA . LEU A 1 87 ? 12.841 -24.639 -7.456 1.00 94.50 87 LEU A CA 1
ATOM 680 C C . LEU A 1 87 ? 11.832 -24.291 -6.353 1.00 94.50 87 LEU A C 1
ATOM 682 O O . LEU A 1 87 ? 11.373 -25.186 -5.653 1.00 94.50 87 LEU A O 1
ATOM 686 N N . SER A 1 88 ? 11.478 -23.016 -6.187 1.00 93.69 88 SER A N 1
ATOM 687 C CA . SER A 1 88 ? 10.511 -22.605 -5.159 1.00 93.69 88 SER A CA 1
ATOM 688 C C . SER A 1 88 ? 9.092 -23.072 -5.473 1.00 93.69 88 SER A C 1
ATOM 690 O O . SER A 1 88 ? 8.376 -23.475 -4.558 1.00 93.69 88 SER A O 1
ATOM 692 N N . VAL A 1 89 ? 8.707 -23.083 -6.752 1.00 92.19 89 VAL A N 1
ATOM 693 C CA . VAL A 1 89 ? 7.421 -23.641 -7.197 1.00 92.19 89 VAL A CA 1
ATOM 694 C C . VAL A 1 89 ? 7.391 -25.152 -6.969 1.00 92.19 89 VAL A C 1
ATOM 696 O O . VAL A 1 89 ? 6.504 -25.636 -6.273 1.00 92.19 89 VAL A O 1
ATOM 699 N N . GLU A 1 90 ? 8.415 -25.881 -7.425 1.00 94.44 90 GLU A N 1
ATOM 700 C CA . GLU A 1 90 ? 8.517 -27.338 -7.232 1.00 94.44 90 GLU A CA 1
ATOM 701 C C . GLU A 1 90 ? 8.501 -27.721 -5.738 1.00 94.44 90 GLU A C 1
ATOM 703 O O . GLU A 1 90 ? 7.859 -28.693 -5.331 1.00 94.44 90 GLU A O 1
ATOM 708 N N . TYR A 1 91 ? 9.172 -26.933 -4.889 1.00 94.81 91 TYR A N 1
ATOM 709 C CA . TYR A 1 91 ? 9.163 -27.127 -3.438 1.00 94.81 91 TYR A CA 1
ATOM 710 C C . TYR A 1 91 ? 7.738 -27.051 -2.868 1.00 94.81 91 TYR A C 1
ATOM 712 O O . TYR A 1 91 ? 7.339 -27.913 -2.078 1.00 94.81 91 TYR A O 1
ATOM 720 N N . ILE A 1 92 ? 6.959 -26.042 -3.271 1.00 94.31 92 ILE A N 1
ATOM 721 C CA . ILE A 1 92 ? 5.584 -25.856 -2.795 1.00 94.31 92 ILE A CA 1
ATOM 722 C C . ILE A 1 92 ? 4.621 -26.881 -3.390 1.00 94.31 92 ILE A C 1
ATOM 724 O O . ILE A 1 92 ? 3.736 -27.357 -2.674 1.00 94.31 92 ILE A O 1
ATOM 728 N N . ASP A 1 93 ? 4.810 -27.293 -4.638 1.00 93.38 93 ASP A N 1
ATOM 729 C CA . ASP A 1 93 ? 3.991 -28.334 -5.259 1.00 93.38 93 ASP A CA 1
ATOM 730 C C . ASP A 1 93 ? 4.127 -29.663 -4.498 1.00 93.38 93 ASP A C 1
ATOM 732 O O . ASP A 1 93 ? 3.129 -30.289 -4.132 1.00 93.38 93 ASP A O 1
ATOM 736 N N . ILE A 1 94 ? 5.349 -30.054 -4.120 1.00 94.06 94 ILE A N 1
ATOM 737 C CA . ILE A 1 94 ? 5.575 -31.251 -3.291 1.00 94.06 94 ILE A CA 1
ATOM 738 C C . ILE A 1 94 ? 4.988 -31.064 -1.885 1.00 94.06 94 ILE A C 1
ATOM 740 O O . ILE A 1 94 ? 4.332 -31.965 -1.350 1.00 94.06 94 ILE A O 1
ATOM 744 N N . ARG A 1 95 ? 5.193 -29.886 -1.280 1.00 93.50 95 ARG A N 1
ATOM 745 C CA . ARG A 1 95 ? 4.679 -29.536 0.055 1.00 93.50 95 ARG A CA 1
ATOM 746 C C . ARG A 1 95 ? 3.157 -29.642 0.131 1.00 93.50 95 ARG A C 1
ATOM 748 O O . ARG A 1 95 ? 2.619 -30.154 1.114 1.00 93.50 95 ARG A O 1
ATOM 755 N N . THR A 1 96 ? 2.463 -29.135 -0.881 1.00 93.06 96 THR A N 1
ATOM 756 C CA . THR A 1 96 ? 0.999 -29.132 -0.948 1.00 93.06 96 THR A CA 1
ATOM 757 C C . THR A 1 96 ? 0.454 -30.515 -1.288 1.00 93.06 96 THR A C 1
ATOM 759 O O . THR A 1 96 ? -0.516 -30.938 -0.661 1.00 93.06 96 THR A O 1
ATOM 762 N N . ALA A 1 97 ? 1.120 -31.268 -2.170 1.00 94.19 97 ALA A N 1
ATOM 763 C CA . ALA A 1 97 ? 0.718 -32.626 -2.532 1.00 94.19 97 ALA A CA 1
ATOM 764 C C . ALA A 1 97 ? 0.864 -33.633 -1.379 1.00 94.19 97 ALA A C 1
ATOM 766 O O . ALA A 1 97 ? 0.015 -34.508 -1.205 1.00 94.19 97 ALA A O 1
ATOM 767 N N . LYS A 1 98 ? 1.936 -33.531 -0.585 1.00 94.56 98 LYS A N 1
ATOM 768 C CA . LYS A 1 98 ? 2.246 -34.505 0.476 1.00 94.56 98 LYS A CA 1
ATOM 769 C C . LYS A 1 98 ? 1.895 -34.039 1.888 1.00 94.56 98 LYS A C 1
ATOM 771 O O . LYS A 1 98 ? 1.849 -34.848 2.812 1.00 94.56 98 LYS A O 1
ATOM 776 N N . GLY A 1 99 ? 1.597 -32.755 2.058 1.00 90.69 99 GLY A N 1
ATOM 777 C CA . GLY A 1 99 ? 1.155 -32.171 3.317 1.00 90.69 99 GLY A CA 1
ATOM 778 C C . GLY A 1 99 ? 2.276 -31.537 4.146 1.00 90.69 99 GLY A C 1
ATOM 779 O O . GLY A 1 99 ? 3.468 -31.798 3.990 1.00 90.69 99 GLY A O 1
ATOM 780 N N . SER A 1 100 ? 1.870 -30.689 5.092 1.00 88.06 100 SER A N 1
ATOM 781 C CA . SER A 1 100 ? 2.763 -29.805 5.859 1.00 88.06 100 SER A CA 1
ATOM 782 C C . SER A 1 100 ? 3.646 -30.499 6.903 1.00 88.06 100 SER A C 1
ATOM 784 O O . SER A 1 100 ? 4.448 -29.835 7.556 1.00 88.06 100 SER A O 1
ATOM 786 N N . HIS A 1 101 ? 3.480 -31.805 7.113 1.00 90.31 101 HIS A N 1
ATOM 787 C CA . HIS A 1 101 ? 4.212 -32.562 8.132 1.00 90.31 101 HIS A CA 1
ATOM 788 C C . HIS A 1 101 ? 5.610 -32.998 7.674 1.00 90.31 101 HIS A C 1
ATOM 790 O O . HIS A 1 101 ? 6.433 -33.354 8.515 1.00 90.31 101 HIS A O 1
ATOM 796 N N . LEU A 1 102 ? 5.889 -32.958 6.368 1.00 92.00 102 LEU A N 1
ATOM 797 C CA . LEU A 1 102 ? 7.207 -33.295 5.836 1.00 92.00 102 LEU A CA 1
ATOM 798 C C . LEU A 1 102 ? 8.277 -32.320 6.324 1.00 92.00 102 LEU A C 1
ATOM 800 O O . LEU A 1 102 ? 8.015 -31.141 6.566 1.00 92.00 102 LEU A O 1
ATOM 804 N N . LYS A 1 103 ? 9.517 -32.781 6.435 1.00 93.12 103 LYS A N 1
ATOM 805 C CA . LYS A 1 103 ? 10.649 -31.874 6.663 1.00 93.12 103 LYS A CA 1
ATOM 806 C C . LYS A 1 103 ? 11.134 -31.316 5.329 1.00 93.12 103 LYS A C 1
ATOM 808 O O . LYS A 1 103 ? 11.119 -32.015 4.320 1.00 93.12 103 LYS A O 1
ATOM 813 N N . SER A 1 104 ? 11.645 -30.084 5.314 1.00 89.38 104 SER A N 1
ATOM 814 C CA . SER A 1 104 ? 12.207 -29.481 4.092 1.00 89.38 104 SER A CA 1
ATOM 815 C C . SER A 1 104 ? 13.323 -30.338 3.480 1.00 89.38 104 SER A C 1
ATOM 817 O O . SER A 1 104 ? 13.444 -30.416 2.265 1.00 89.38 104 SER A O 1
ATOM 819 N N . SER A 1 105 ? 14.091 -31.059 4.304 1.00 90.81 105 SER A N 1
ATOM 820 C CA . SER A 1 105 ? 15.115 -32.001 3.840 1.00 90.81 105 SER A CA 1
ATOM 821 C C . SER A 1 105 ? 14.559 -33.240 3.130 1.00 90.81 105 SER A C 1
ATOM 823 O O . SER A 1 105 ? 15.271 -33.836 2.328 1.00 90.81 105 SER A O 1
ATOM 825 N N . GLU A 1 106 ? 13.320 -33.645 3.413 1.00 94.19 106 GLU A N 1
ATOM 826 C CA . GLU A 1 106 ? 12.636 -34.734 2.705 1.00 94.19 106 GLU A CA 1
ATOM 827 C C . GLU A 1 106 ? 12.096 -34.231 1.367 1.00 94.19 106 GLU A C 1
ATOM 829 O O . GLU A 1 106 ? 12.302 -34.882 0.349 1.00 94.19 106 GLU A O 1
ATOM 834 N N . ILE A 1 107 ? 11.527 -33.022 1.348 1.00 92.81 107 ILE A N 1
ATOM 835 C CA . ILE A 1 107 ? 11.062 -32.360 0.120 1.00 92.81 107 ILE A CA 1
ATOM 836 C C . ILE A 1 107 ? 12.224 -32.184 -0.863 1.00 92.81 107 ILE A C 1
ATOM 838 O O . ILE A 1 107 ? 12.134 -32.603 -2.012 1.00 92.81 107 ILE A O 1
ATOM 842 N N . LEU A 1 108 ? 13.366 -31.672 -0.392 1.00 89.94 108 LEU A N 1
ATOM 843 C CA . LEU A 1 108 ? 14.572 -31.467 -1.205 1.00 89.94 108 LEU A CA 1
ATOM 844 C C . LEU A 1 108 ? 15.130 -32.745 -1.858 1.00 89.94 108 LEU A C 1
ATOM 846 O O . LEU A 1 108 ? 15.887 -32.630 -2.825 1.00 89.94 108 LEU A O 1
ATOM 850 N N . LYS A 1 109 ? 14.819 -33.937 -1.323 1.00 93.94 109 LYS A N 1
ATOM 851 C CA . LYS A 1 109 ? 15.223 -35.232 -1.906 1.00 93.94 109 LYS A CA 1
ATOM 852 C C . LYS A 1 109 ? 14.305 -35.682 -3.037 1.00 93.94 109 LYS A C 1
ATOM 854 O O . LYS A 1 109 ? 14.727 -36.479 -3.864 1.00 93.94 109 LYS A O 1
ATOM 859 N N . GLU A 1 110 ? 13.066 -35.210 -3.044 1.00 92.69 110 GLU A N 1
ATOM 860 C CA . GLU A 1 110 ? 12.056 -35.601 -4.026 1.00 92.69 110 GLU A CA 1
ATOM 861 C C . GLU A 1 110 ? 11.911 -34.608 -5.176 1.00 92.69 110 GLU A C 1
ATOM 863 O O . GLU A 1 110 ? 11.354 -34.954 -6.217 1.00 92.69 110 GLU A O 1
ATOM 868 N N . MET A 1 111 ? 12.422 -33.390 -4.996 1.00 93.19 111 MET A N 1
ATOM 869 C CA . MET A 1 111 ? 12.464 -32.379 -6.045 1.00 93.19 111 MET A CA 1
ATOM 870 C C . MET A 1 111 ? 13.208 -32.884 -7.277 1.00 93.19 111 MET A C 1
ATOM 872 O O . MET A 1 111 ? 14.362 -33.311 -7.186 1.00 93.19 111 MET A O 1
ATOM 876 N N . LYS A 1 112 ? 12.583 -32.734 -8.446 1.00 93.06 112 LYS A N 1
ATOM 877 C CA . LYS A 1 112 ? 13.206 -33.002 -9.748 1.00 93.06 112 LYS A CA 1
ATOM 878 C C . LYS A 1 112 ? 14.040 -31.802 -10.187 1.00 93.06 112 LYS A C 1
ATOM 880 O O . LYS A 1 112 ? 13.686 -31.080 -11.119 1.00 93.06 112 LYS A O 1
ATOM 885 N N . LYS A 1 113 ? 15.142 -31.551 -9.475 1.00 89.62 113 LYS A N 1
ATOM 886 C CA . LYS A 1 113 ? 15.985 -30.353 -9.649 1.00 89.62 113 LYS A CA 1
ATOM 887 C C . LYS A 1 113 ? 16.489 -30.189 -11.083 1.00 89.62 113 LYS A C 1
ATOM 889 O O . LYS A 1 113 ? 16.703 -29.068 -11.531 1.00 89.62 113 LYS A O 1
ATOM 894 N N . GLU A 1 114 ? 16.622 -31.289 -11.819 1.00 90.75 114 GLU A N 1
ATOM 895 C CA . GLU A 1 114 ? 17.034 -31.321 -13.221 1.00 90.75 114 GLU A CA 1
ATOM 896 C C . GLU A 1 114 ? 16.087 -30.530 -14.135 1.00 90.75 114 GLU A C 1
ATOM 898 O O . GLU A 1 114 ? 16.525 -29.986 -15.145 1.00 90.75 114 GLU A O 1
ATOM 903 N N . GLN A 1 115 ? 14.805 -30.419 -13.772 1.00 90.25 115 GLN A N 1
ATOM 904 C CA . GLN A 1 115 ? 13.816 -29.631 -14.519 1.00 90.25 115 GLN A CA 1
ATOM 905 C C . GLN A 1 115 ? 13.990 -28.121 -14.324 1.00 90.25 115 GLN A C 1
ATOM 907 O O . GLN A 1 115 ? 13.527 -27.335 -15.147 1.00 90.25 115 GLN A O 1
ATOM 912 N N . CYS A 1 116 ? 14.680 -27.728 -13.253 1.00 90.88 116 CYS A N 1
ATOM 913 C CA . CYS A 1 116 ? 14.957 -26.343 -12.897 1.00 90.88 116 CYS A CA 1
ATOM 914 C C . CYS A 1 116 ? 16.413 -25.945 -13.158 1.00 90.88 116 CYS A C 1
ATOM 916 O O . CYS A 1 116 ? 16.854 -24.908 -12.666 1.00 90.88 116 CYS A O 1
ATOM 918 N N . LEU A 1 117 ? 17.184 -26.754 -13.890 1.00 90.06 117 LEU A N 1
ATOM 919 C CA . LEU A 1 117 ? 18.530 -26.369 -14.302 1.00 90.06 117 LEU A CA 1
ATOM 920 C C . LEU A 1 117 ? 18.465 -25.115 -15.175 1.00 90.06 117 LEU A C 1
ATOM 922 O O . LEU A 1 117 ? 17.600 -25.002 -16.046 1.00 90.06 117 LEU A O 1
ATOM 926 N N . PHE A 1 118 ? 19.411 -24.195 -14.978 1.00 80.19 118 PHE A N 1
ATOM 927 C CA . PHE A 1 118 ? 19.600 -23.122 -15.946 1.00 80.19 118 PHE A CA 1
ATOM 928 C C . PHE A 1 118 ? 19.946 -23.744 -17.297 1.00 80.19 118 PHE A C 1
ATOM 930 O O . PHE A 1 118 ? 20.995 -24.378 -17.454 1.00 80.19 118 PHE A O 1
ATOM 937 N N . ASP A 1 119 ? 19.075 -23.551 -18.285 1.00 77.62 119 ASP A N 1
ATOM 938 C CA . ASP A 1 119 ? 19.452 -23.805 -19.663 1.00 77.62 119 ASP A CA 1
ATOM 939 C C . ASP A 1 119 ? 20.529 -22.780 -20.024 1.00 77.62 119 ASP A C 1
ATOM 941 O O . ASP A 1 119 ? 20.248 -21.605 -20.236 1.00 77.62 119 ASP A O 1
ATOM 945 N N . LYS A 1 120 ? 21.789 -23.225 -20.045 1.00 68.00 120 LYS A N 1
ATOM 946 C CA . LYS A 1 120 ? 22.953 -22.382 -20.358 1.00 68.00 120 LYS A CA 1
ATOM 947 C C . LYS A 1 120 ? 22.891 -21.796 -21.772 1.00 68.00 120 LYS A C 1
ATOM 949 O O . LYS A 1 120 ? 23.671 -20.900 -22.081 1.00 68.00 120 LYS A O 1
ATOM 954 N N . ASN A 1 121 ? 21.999 -22.318 -22.618 1.00 64.44 121 ASN A N 1
ATOM 955 C CA . ASN A 1 121 ? 21.742 -21.823 -23.965 1.00 64.44 121 ASN A CA 1
ATOM 956 C C . ASN A 1 121 ? 20.472 -20.964 -24.040 1.00 64.44 121 ASN A C 1
ATOM 958 O O . ASN A 1 121 ? 20.275 -20.265 -25.035 1.00 64.44 121 ASN A O 1
ATOM 962 N N . ALA A 1 122 ? 19.619 -20.991 -23.013 1.00 55.19 122 ALA A N 1
ATOM 963 C CA . ALA A 1 122 ? 18.559 -20.012 -22.879 1.00 55.19 122 ALA A CA 1
ATOM 964 C C . ALA A 1 122 ? 19.190 -18.691 -22.437 1.00 55.19 122 ALA A C 1
ATOM 966 O O . ALA A 1 122 ? 20.007 -18.648 -21.515 1.00 55.19 122 ALA A O 1
ATOM 967 N N . ALA A 1 123 ? 18.814 -17.601 -23.104 1.00 44.41 123 ALA A N 1
ATOM 968 C CA . ALA A 1 123 ? 19.149 -16.268 -22.627 1.00 44.41 123 ALA A CA 1
ATOM 969 C C . ALA A 1 123 ? 18.748 -16.157 -21.140 1.00 44.41 123 ALA A C 1
ATOM 971 O O . ALA A 1 123 ? 17.690 -16.686 -20.776 1.00 44.41 123 ALA A O 1
ATOM 972 N N . PRO A 1 124 ? 19.579 -15.529 -20.284 1.00 45.03 124 PRO A N 1
ATOM 973 C CA . PRO A 1 124 ? 19.279 -15.401 -18.864 1.00 45.03 124 PRO A CA 1
ATOM 974 C C . PRO A 1 124 ? 17.851 -14.868 -18.707 1.00 45.03 124 PRO A C 1
ATOM 976 O O . PRO A 1 124 ? 17.508 -13.890 -19.379 1.00 45.03 124 PRO A O 1
ATOM 979 N N . PRO A 1 125 ? 16.999 -15.511 -17.887 1.00 43.94 125 PRO A N 1
ATOM 980 C CA . PRO A 1 125 ? 15.659 -15.004 -17.660 1.00 43.94 125 PRO A CA 1
ATOM 981 C C . PRO A 1 125 ? 15.803 -13.604 -17.070 1.00 43.94 125 PRO A C 1
ATOM 983 O O . PRO A 1 125 ? 16.360 -13.442 -15.983 1.00 43.94 125 PRO A O 1
ATOM 986 N N . THR A 1 126 ? 15.351 -12.598 -17.821 1.00 43.28 126 THR A N 1
ATOM 987 C CA . THR A 1 126 ? 15.280 -11.211 -17.366 1.00 43.28 126 THR A CA 1
ATOM 988 C C . THR A 1 126 ? 14.613 -11.204 -15.994 1.00 43.28 126 THR A C 1
ATOM 990 O O . THR A 1 126 ? 13.500 -11.701 -15.793 1.00 43.28 126 THR A O 1
ATOM 993 N N . SER A 1 127 ? 15.359 -10.743 -14.996 1.00 38.97 127 SER A N 1
ATOM 994 C CA . SER A 1 127 ? 14.965 -10.743 -13.596 1.00 38.97 127 SER A CA 1
ATOM 995 C C . SER A 1 127 ? 13.818 -9.755 -13.378 1.00 38.97 127 SER A C 1
ATOM 997 O O . SER A 1 127 ? 14.061 -8.616 -13.002 1.00 38.97 127 SER A O 1
ATOM 999 N N . GLY A 1 128 ? 12.568 -10.163 -13.630 1.00 41.66 128 GLY A N 1
ATOM 1000 C CA . GLY A 1 128 ? 11.452 -9.210 -13.547 1.00 41.66 128 GLY A CA 1
ATOM 1001 C C . GLY A 1 128 ? 10.017 -9.740 -13.572 1.00 41.66 128 GLY A C 1
ATOM 1002 O O . GLY A 1 128 ? 9.099 -8.938 -13.501 1.00 41.66 128 GLY A O 1
ATOM 1003 N N . ALA A 1 129 ? 9.753 -11.049 -13.627 1.00 39.34 129 ALA A N 1
ATOM 1004 C CA . ALA A 1 129 ? 8.369 -11.539 -13.691 1.00 39.34 129 ALA A CA 1
ATOM 1005 C C . ALA A 1 129 ? 7.791 -11.910 -12.308 1.00 39.34 129 ALA A C 1
ATOM 1007 O O . ALA A 1 129 ? 7.556 -13.083 -12.019 1.00 39.34 129 ALA A O 1
ATOM 1008 N N . LEU A 1 130 ? 7.544 -10.926 -11.438 1.00 39.28 130 LEU A N 1
ATOM 1009 C CA . LEU A 1 130 ? 6.374 -10.996 -10.551 1.00 39.28 130 LEU A CA 1
ATOM 1010 C C . LEU A 1 130 ? 5.219 -10.436 -11.392 1.00 39.28 130 LEU A C 1
ATOM 1012 O O . LEU A 1 130 ? 5.216 -9.248 -11.683 1.00 39.28 130 LEU A O 1
ATOM 1016 N N . ALA A 1 131 ? 4.296 -11.276 -11.868 1.00 44.56 131 ALA A N 1
ATOM 1017 C CA . ALA A 1 131 ? 3.041 -10.744 -12.396 1.00 44.56 131 ALA A CA 1
ATOM 1018 C C . ALA A 1 131 ? 1.940 -11.074 -11.409 1.00 44.56 131 ALA A C 1
ATOM 1020 O O . ALA A 1 131 ? 1.614 -12.244 -11.205 1.00 44.56 131 ALA A O 1
ATOM 1021 N N . THR A 1 132 ? 1.399 -10.018 -10.826 1.00 38.44 132 THR A N 1
ATOM 1022 C CA . THR A 1 132 ? 0.060 -9.993 -10.277 1.00 38.44 132 THR A CA 1
ATOM 1023 C C . THR A 1 132 ? -0.937 -9.976 -11.433 1.00 38.44 132 THR A C 1
ATOM 1025 O O . THR A 1 132 ? -0.805 -9.261 -12.427 1.00 38.44 132 THR A O 1
ATOM 1028 N N . ASP A 1 133 ? -1.913 -10.860 -11.304 1.00 44.50 133 ASP A N 1
ATOM 1029 C CA . ASP A 1 133 ? -3.119 -10.958 -12.104 1.00 44.50 133 ASP A CA 1
ATOM 1030 C C . ASP A 1 133 ? -3.906 -9.636 -12.080 1.00 44.50 133 ASP A C 1
ATOM 1032 O O . ASP A 1 133 ? -4.273 -9.154 -11.015 1.00 44.50 133 ASP A O 1
ATOM 1036 N N . THR A 1 134 ? -4.167 -9.051 -13.254 1.00 41.03 134 THR A N 1
ATOM 1037 C CA . THR A 1 134 ? -5.453 -8.399 -13.565 1.00 41.03 134 THR A CA 1
ATOM 1038 C C . THR A 1 134 ? -5.652 -8.343 -15.084 1.00 41.03 134 THR A C 1
ATOM 1040 O O . THR A 1 134 ? -5.326 -7.351 -15.727 1.00 41.03 134 THR A O 1
ATOM 1043 N N . GLY A 1 135 ? -6.183 -9.425 -15.665 1.00 39.19 135 GLY A N 1
ATOM 1044 C CA . GLY A 1 135 ? -7.004 -9.470 -16.897 1.00 39.19 135 GLY A CA 1
ATOM 1045 C C . GLY A 1 135 ? -6.898 -8.355 -17.960 1.00 39.19 135 GLY A C 1
ATOM 1046 O O . GLY A 1 135 ? -7.926 -7.878 -18.443 1.00 39.19 135 GLY A O 1
ATOM 1047 N N . LYS A 1 136 ? -5.692 -7.947 -18.366 1.00 43.62 136 LYS A N 1
ATOM 1048 C CA . LYS A 1 136 ? -5.441 -6.952 -19.421 1.00 43.62 136 LYS A CA 1
ATOM 1049 C C . LYS A 1 136 ? -4.485 -7.561 -20.458 1.00 43.62 136 LYS A C 1
ATOM 1051 O O . LYS A 1 136 ? -3.644 -8.364 -20.058 1.00 43.62 136 LYS A O 1
ATOM 1056 N N . PRO A 1 137 ? -4.616 -7.253 -21.771 1.00 41.69 137 PRO A N 1
ATOM 1057 C CA . PRO A 1 137 ? -3.797 -7.868 -22.816 1.00 41.69 137 PRO A CA 1
ATOM 1058 C C . PRO A 1 137 ? -2.323 -7.766 -22.444 1.00 41.69 137 PRO A C 1
ATOM 1060 O O . PRO A 1 137 ? -1.840 -6.662 -22.197 1.00 41.69 137 PRO A O 1
ATOM 1063 N N . GLY A 1 138 ? -1.678 -8.927 -22.332 1.00 42.56 138 GLY A N 1
ATOM 1064 C CA . GLY A 1 138 ? -0.374 -9.086 -21.709 1.00 42.56 138 GLY A CA 1
ATOM 1065 C C . GLY A 1 138 ? 0.653 -8.131 -22.293 1.00 42.56 138 GLY A C 1
ATOM 1066 O O . GLY A 1 138 ? 1.079 -8.280 -23.437 1.00 42.56 138 GLY A O 1
ATOM 1067 N N . THR A 1 139 ? 1.056 -7.158 -21.486 1.00 52.53 139 THR A N 1
ATOM 1068 C CA . THR A 1 139 ? 2.325 -6.468 -21.656 1.00 52.53 139 THR A CA 1
ATOM 1069 C C . THR A 1 139 ? 3.412 -7.527 -21.526 1.00 52.53 139 THR A C 1
ATOM 1071 O O . THR A 1 139 ? 3.504 -8.211 -20.508 1.00 52.53 139 THR A O 1
ATOM 1074 N N . ASP A 1 140 ? 4.193 -7.727 -22.583 1.00 61.38 140 ASP A N 1
ATOM 1075 C CA . ASP A 1 140 ? 5.379 -8.571 -22.527 1.00 61.38 140 ASP A CA 1
ATOM 1076 C C . ASP A 1 140 ? 6.379 -7.935 -21.551 1.00 61.38 140 ASP A C 1
ATOM 1078 O O . ASP A 1 140 ? 7.108 -7.004 -21.894 1.00 61.38 140 ASP A O 1
ATOM 1082 N N . TYR A 1 141 ? 6.371 -8.408 -20.302 1.00 60.78 141 TYR A N 1
ATOM 1083 C CA . TYR A 1 141 ? 7.263 -7.919 -19.251 1.00 60.78 141 TYR A CA 1
ATOM 1084 C C . TYR A 1 141 ? 8.744 -8.183 -19.574 1.00 60.78 141 TYR A C 1
ATOM 1086 O O . TYR A 1 141 ? 9.611 -7.579 -18.950 1.00 60.78 141 TYR A O 1
ATOM 1094 N N . GLY A 1 142 ? 9.049 -9.045 -20.556 1.00 70.06 142 GLY A N 1
ATOM 1095 C CA . GLY A 1 142 ? 10.412 -9.282 -21.031 1.00 70.06 142 GLY A CA 1
ATOM 1096 C C . GLY A 1 142 ? 11.006 -8.115 -21.825 1.00 70.06 142 GLY A C 1
ATOM 1097 O O . GLY A 1 142 ? 12.223 -8.052 -21.968 1.00 70.06 142 GLY A O 1
ATOM 1098 N N . ALA A 1 143 ? 10.171 -7.187 -22.306 1.00 82.38 143 ALA A N 1
ATOM 1099 C CA . ALA A 1 143 ? 10.590 -6.005 -23.061 1.00 82.38 143 ALA A CA 1
ATOM 1100 C C . ALA A 1 143 ? 10.682 -4.725 -22.208 1.00 82.38 143 ALA A C 1
ATOM 1102 O O . ALA A 1 143 ? 10.923 -3.645 -22.750 1.00 82.38 143 ALA A O 1
ATOM 1103 N N . ILE A 1 144 ? 10.456 -4.813 -20.892 1.00 88.25 144 ILE A N 1
ATOM 1104 C CA . ILE A 1 144 ? 10.528 -3.651 -20.001 1.00 88.25 144 ILE A CA 1
ATOM 1105 C C . ILE A 1 144 ? 12.004 -3.328 -19.733 1.00 88.25 144 ILE A C 1
ATOM 1107 O O . ILE A 1 144 ? 12.724 -4.211 -19.269 1.00 88.25 144 ILE A O 1
ATOM 1111 N N . PRO A 1 145 ? 12.460 -2.087 -19.981 1.00 92.38 145 PRO A N 1
ATOM 1112 C CA . PRO A 1 145 ? 13.815 -1.672 -19.631 1.00 92.38 145 PRO A CA 1
ATOM 1113 C C . PRO A 1 145 ? 14.094 -1.836 -18.130 1.00 92.38 145 PRO A C 1
ATOM 1115 O O . PRO A 1 145 ? 13.255 -1.470 -17.299 1.00 92.38 145 PRO A O 1
ATOM 1118 N N . ASP A 1 146 ? 15.283 -2.331 -17.776 1.00 89.44 146 ASP A N 1
ATOM 1119 C CA . ASP A 1 146 ? 15.702 -2.526 -16.379 1.00 89.44 146 ASP A CA 1
ATOM 1120 C C . ASP A 1 146 ? 15.638 -1.216 -15.575 1.00 89.44 146 ASP A C 1
ATOM 1122 O O . ASP A 1 146 ? 15.356 -1.221 -14.374 1.00 89.44 146 ASP A O 1
ATOM 1126 N N . GLU A 1 147 ? 15.828 -0.070 -16.237 1.00 93.62 147 GLU A N 1
ATOM 1127 C CA . GLU A 1 147 ? 15.712 1.254 -15.629 1.00 93.62 147 GLU A CA 1
ATOM 1128 C C . GLU A 1 147 ? 14.302 1.524 -15.094 1.00 93.62 147 GLU A C 1
ATOM 1130 O O . GLU A 1 147 ? 14.161 2.145 -14.042 1.00 93.62 147 GLU A O 1
ATOM 1135 N N . TYR A 1 148 ? 13.259 1.037 -15.773 1.00 94.81 148 TYR A N 1
ATOM 1136 C CA . TYR A 1 148 ? 11.872 1.238 -15.341 1.00 94.81 148 TYR A CA 1
ATOM 1137 C C . TYR A 1 148 ? 11.538 0.352 -14.146 1.00 94.81 148 TYR A C 1
ATOM 1139 O O . TYR A 1 148 ? 10.877 0.804 -13.211 1.00 94.81 148 TYR A O 1
ATOM 1147 N N . LEU A 1 149 ? 12.035 -0.889 -14.144 1.00 91.38 149 LEU A N 1
ATOM 1148 C CA . LEU A 1 149 ? 11.910 -1.791 -12.998 1.00 91.38 149 LEU A CA 1
ATOM 1149 C C . LEU A 1 149 ? 12.611 -1.206 -11.771 1.00 91.38 149 LEU A C 1
ATOM 1151 O O . LEU A 1 149 ? 12.036 -1.176 -10.681 1.00 91.38 149 LEU A O 1
ATOM 1155 N N . LYS A 1 150 ? 13.827 -0.680 -11.958 1.00 93.31 150 LYS A N 1
ATOM 1156 C CA . LYS A 1 150 ? 14.564 -0.005 -10.891 1.00 93.31 150 LYS A CA 1
ATOM 1157 C C . LYS A 1 150 ? 13.815 1.232 -10.391 1.00 93.31 150 LYS A C 1
ATOM 1159 O O . LYS A 1 150 ? 13.670 1.391 -9.185 1.00 93.31 150 LYS A O 1
ATOM 1164 N N . GLU A 1 151 ? 13.317 2.086 -11.285 1.00 95.94 151 GLU A N 1
ATOM 1165 C CA . GLU A 1 151 ? 12.561 3.288 -10.910 1.00 95.94 151 GLU A CA 1
ATOM 1166 C C . GLU A 1 151 ? 11.301 2.939 -10.104 1.00 95.94 151 GLU A C 1
ATOM 1168 O O . GLU A 1 151 ? 11.026 3.578 -9.087 1.00 95.94 151 GLU A O 1
ATOM 1173 N N . ALA A 1 152 ? 10.561 1.907 -10.519 1.00 96.31 152 ALA A N 1
ATOM 1174 C CA . ALA A 1 152 ? 9.376 1.432 -9.813 1.00 96.31 152 ALA A CA 1
ATOM 1175 C C . ALA A 1 152 ? 9.714 0.858 -8.425 1.00 96.31 152 ALA A C 1
ATOM 1177 O O . ALA A 1 152 ? 8.993 1.129 -7.462 1.00 96.31 152 ALA A O 1
ATOM 1178 N N . ASN A 1 153 ? 10.828 0.130 -8.293 1.00 94.81 153 ASN A N 1
ATOM 1179 C CA . ASN A 1 153 ? 11.310 -0.338 -6.992 1.00 94.81 153 ASN A CA 1
ATOM 1180 C C . ASN A 1 153 ? 11.745 0.830 -6.091 1.00 94.81 153 ASN A C 1
ATOM 1182 O O . ASN A 1 153 ? 11.324 0.917 -4.940 1.00 94.81 153 ASN A O 1
ATOM 1186 N N . ASP A 1 154 ? 12.516 1.782 -6.624 1.00 96.88 154 ASP A N 1
ATOM 1187 C CA . ASP A 1 154 ? 12.909 2.981 -5.880 1.00 96.88 154 ASP A CA 1
ATOM 1188 C C . ASP A 1 154 ? 11.657 3.784 -5.448 1.00 96.88 154 ASP A C 1
ATOM 1190 O O . ASP A 1 154 ? 11.626 4.383 -4.370 1.00 96.88 154 ASP A O 1
ATOM 1194 N N . PHE A 1 155 ? 10.610 3.823 -6.283 1.00 97.56 155 PHE A N 1
ATOM 1195 C CA . PHE A 1 155 ? 9.327 4.450 -5.961 1.00 97.56 155 PHE A CA 1
ATOM 1196 C C . PHE A 1 155 ? 8.597 3.716 -4.827 1.00 97.56 155 PHE A C 1
ATOM 1198 O O . PHE A 1 155 ? 8.110 4.369 -3.901 1.00 97.56 155 PHE A O 1
ATOM 1205 N N . TYR A 1 156 ? 8.550 2.381 -4.867 1.00 97.31 156 TYR A N 1
ATOM 1206 C CA . TYR A 1 156 ? 7.999 1.546 -3.795 1.00 97.31 156 TYR A CA 1
ATOM 1207 C C . TYR A 1 156 ? 8.680 1.839 -2.451 1.00 97.31 156 TYR A C 1
ATOM 1209 O O . TYR A 1 156 ? 8.005 2.121 -1.457 1.00 97.31 156 TYR A O 1
ATOM 1217 N N . GLU A 1 157 ? 10.014 1.871 -2.431 1.00 96.75 157 GLU A N 1
ATOM 1218 C CA . GLU A 1 157 ? 10.792 2.181 -1.228 1.00 96.75 157 GLU A CA 1
ATOM 1219 C C . GLU A 1 157 ? 10.474 3.583 -0.687 1.00 96.75 157 GLU A C 1
ATOM 1221 O O . GLU A 1 157 ? 10.216 3.744 0.509 1.00 96.75 157 GLU A O 1
ATOM 1226 N N . ARG A 1 158 ? 10.403 4.603 -1.560 1.00 97.25 158 ARG A N 1
ATOM 1227 C CA . ARG A 1 158 ? 10.009 5.970 -1.165 1.00 97.25 158 ARG A CA 1
ATOM 1228 C C . ARG A 1 158 ? 8.574 6.044 -0.646 1.00 97.25 158 ARG A C 1
ATOM 1230 O O . ARG A 1 158 ? 8.301 6.812 0.276 1.00 97.25 158 ARG A O 1
ATOM 1237 N N . CYS A 1 159 ? 7.659 5.282 -1.242 1.00 97.25 159 CYS A N 1
ATOM 1238 C CA . CYS A 1 159 ? 6.271 5.209 -0.802 1.00 97.25 159 CYS A CA 1
ATOM 1239 C C . CYS A 1 159 ? 6.184 4.649 0.623 1.00 97.25 159 CYS A C 1
ATOM 1241 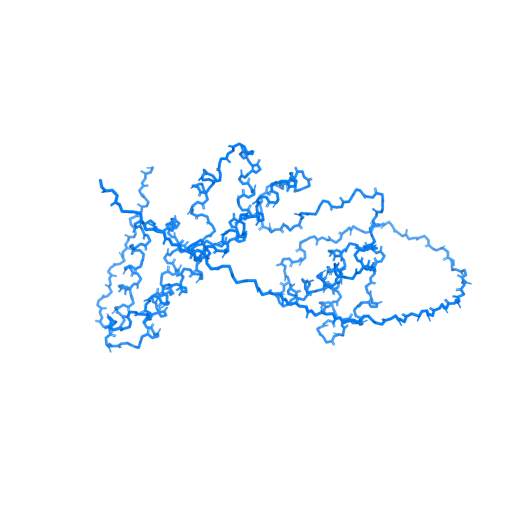O O . CYS A 1 159 ? 5.587 5.290 1.488 1.00 97.25 159 CYS A O 1
ATOM 1243 N N . ASN A 1 160 ? 6.860 3.530 0.892 1.00 96.38 160 ASN A N 1
ATOM 1244 C CA . ASN A 1 160 ? 6.885 2.902 2.214 1.00 96.38 160 ASN A CA 1
ATOM 1245 C C . ASN A 1 160 ? 7.605 3.744 3.273 1.00 96.38 160 ASN A C 1
ATOM 1247 O O . ASN A 1 160 ? 7.176 3.788 4.423 1.00 96.38 160 ASN A O 1
ATOM 1251 N N . ALA A 1 161 ? 8.680 4.439 2.897 1.00 95.69 161 ALA A N 1
ATOM 1252 C CA . ALA A 1 161 ? 9.415 5.310 3.812 1.00 95.69 161 ALA A CA 1
ATOM 1253 C C . ALA A 1 161 ? 8.614 6.560 4.229 1.00 95.69 161 ALA A C 1
ATOM 1255 O O . ALA A 1 161 ? 8.901 7.173 5.259 1.00 95.69 161 ALA A O 1
ATOM 1256 N N . SER A 1 162 ? 7.616 6.963 3.438 1.00 95.88 162 SER A N 1
ATOM 1257 C CA . SER A 1 162 ? 6.755 8.105 3.735 1.00 95.88 162 SER A CA 1
ATOM 1258 C C . SER A 1 162 ? 5.518 7.659 4.510 1.00 95.88 162 SER A C 1
ATOM 1260 O O . SER A 1 162 ? 4.670 6.938 3.985 1.00 95.88 162 SER A O 1
ATOM 1262 N N . TYR A 1 163 ? 5.371 8.141 5.748 1.00 93.38 163 TYR A N 1
ATOM 1263 C CA . TYR A 1 163 ? 4.189 7.865 6.575 1.00 93.38 163 TYR A CA 1
ATOM 1264 C C . TYR A 1 163 ? 2.883 8.276 5.878 1.00 93.38 163 TYR A C 1
ATOM 1266 O O . TYR A 1 163 ? 1.931 7.500 5.836 1.00 93.38 163 TYR A O 1
ATOM 1274 N N . ASP A 1 164 ? 2.856 9.466 5.272 1.00 92.12 164 ASP A N 1
ATOM 1275 C CA . ASP A 1 164 ? 1.664 9.973 4.589 1.00 92.12 164 ASP A CA 1
ATOM 1276 C C . ASP A 1 164 ? 1.299 9.119 3.370 1.00 92.12 164 ASP A C 1
ATOM 1278 O O . ASP A 1 164 ? 0.119 8.843 3.148 1.00 92.12 164 ASP A O 1
ATOM 1282 N N . ARG A 1 165 ? 2.287 8.665 2.583 1.00 94.12 165 ARG A N 1
ATOM 1283 C CA . ARG A 1 165 ? 2.014 7.809 1.418 1.00 94.12 165 ARG A CA 1
ATOM 1284 C C . ARG A 1 165 ? 1.588 6.410 1.848 1.00 94.12 165 ARG A C 1
ATOM 1286 O O . ARG A 1 165 ? 0.508 5.992 1.456 1.00 94.12 165 ARG A O 1
ATOM 1293 N N . SER A 1 166 ? 2.368 5.737 2.690 1.00 95.75 166 SER A N 1
ATOM 1294 C CA . SER A 1 166 ? 2.072 4.372 3.158 1.00 95.75 166 SER A CA 1
ATOM 1295 C C . SER A 1 166 ? 0.756 4.258 3.931 1.00 95.75 166 SER A C 1
ATOM 1297 O O . SER A 1 166 ? 0.097 3.225 3.867 1.00 95.75 166 SER A O 1
ATOM 1299 N N . THR A 1 167 ? 0.319 5.318 4.618 1.00 95.19 167 THR A N 1
ATOM 1300 C CA . THR A 1 167 ? -0.988 5.341 5.295 1.00 95.19 167 THR A CA 1
ATOM 1301 C C . THR A 1 167 ? -2.151 5.405 4.305 1.00 95.19 167 THR A C 1
ATOM 1303 O O . THR A 1 167 ? -3.196 4.814 4.557 1.00 95.19 167 THR A O 1
ATOM 1306 N N . ASN A 1 168 ? -2.002 6.127 3.191 1.00 94.69 168 ASN A N 1
ATOM 1307 C CA . ASN A 1 168 ? -3.111 6.409 2.275 1.00 94.69 168 ASN A CA 1
ATOM 1308 C C . ASN A 1 168 ? -3.110 5.542 1.008 1.00 94.69 168 ASN A C 1
ATOM 1310 O O . ASN A 1 168 ? -4.165 5.342 0.411 1.00 94.69 168 ASN A O 1
ATOM 1314 N N . TYR A 1 169 ? -1.960 5.014 0.600 1.00 96.25 169 TYR A N 1
ATOM 1315 C CA . TYR A 1 169 ? -1.795 4.238 -0.624 1.00 96.25 169 TYR A CA 1
ATOM 1316 C C . TYR A 1 169 ? -1.163 2.886 -0.337 1.00 96.25 169 TYR A C 1
ATOM 1318 O O . TYR A 1 169 ? -0.252 2.768 0.482 1.00 96.25 169 TYR A O 1
ATOM 1326 N N . ASP A 1 170 ? -1.666 1.862 -1.018 1.00 96.25 170 ASP A N 1
ATOM 1327 C CA . ASP A 1 170 ? -1.038 0.551 -1.059 1.00 96.25 170 ASP A CA 1
ATOM 1328 C C . A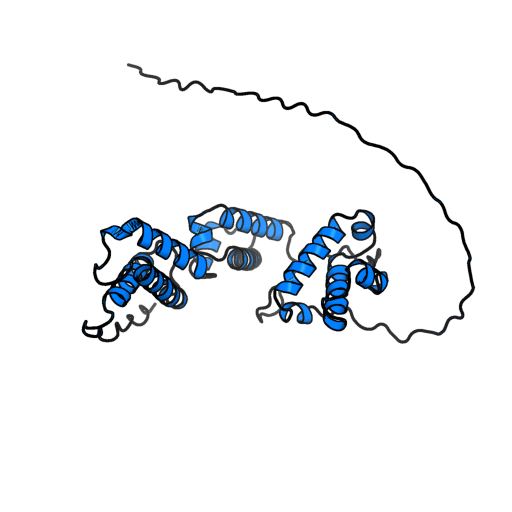SP A 1 170 ? 0.190 0.683 -1.960 1.00 96.25 170 ASP A C 1
ATOM 1330 O O . ASP A 1 170 ? 0.070 0.813 -3.181 1.00 96.25 170 ASP A O 1
ATOM 1334 N N . CYS A 1 171 ? 1.370 0.741 -1.344 1.00 96.81 171 CYS A N 1
ATOM 1335 C CA . CYS A 1 171 ? 2.609 1.035 -2.049 1.00 96.81 171 CYS A CA 1
ATOM 1336 C C . CYS A 1 171 ? 2.994 -0.044 -3.066 1.00 96.81 171 CYS A C 1
ATOM 1338 O O . CYS A 1 171 ? 3.634 0.293 -4.061 1.00 96.81 171 CYS A O 1
ATOM 1340 N N . GLU A 1 172 ? 2.602 -1.303 -2.854 1.00 96.00 172 GLU A N 1
ATOM 1341 C CA . GLU A 1 172 ? 2.860 -2.400 -3.792 1.00 96.00 172 GLU A CA 1
ATOM 1342 C C . GLU A 1 172 ? 1.962 -2.281 -5.031 1.00 96.00 172 GLU A C 1
ATOM 1344 O O . GLU A 1 172 ? 2.435 -2.309 -6.174 1.00 96.00 172 GLU A O 1
ATOM 1349 N N . CYS A 1 173 ? 0.663 -2.052 -4.817 1.00 96.75 173 CYS A N 1
ATOM 1350 C CA . CYS A 1 173 ? -0.265 -1.762 -5.909 1.00 96.75 173 CYS A CA 1
ATOM 1351 C C . CYS A 1 173 ? 0.171 -0.502 -6.675 1.00 96.75 173 CYS A C 1
ATOM 1353 O O . CYS A 1 173 ? 0.217 -0.493 -7.910 1.00 96.75 173 CYS A O 1
ATOM 1355 N N . LEU A 1 174 ? 0.527 0.563 -5.951 1.00 96.75 174 LEU A N 1
ATOM 1356 C CA . LEU A 1 174 ? 0.857 1.858 -6.534 1.00 96.75 174 LEU A CA 1
ATOM 1357 C C . LEU A 1 174 ? 2.165 1.816 -7.333 1.00 96.75 174 LEU A C 1
ATOM 1359 O O . LEU A 1 174 ? 2.216 2.416 -8.404 1.00 96.75 174 LEU A O 1
ATOM 1363 N N . SER A 1 175 ? 3.198 1.102 -6.873 1.00 97.31 175 SER A N 1
ATOM 1364 C CA . SER A 1 175 ? 4.454 0.942 -7.625 1.00 97.31 175 SER A CA 1
ATOM 1365 C C . SER A 1 175 ? 4.259 0.135 -8.909 1.00 97.31 175 SER A C 1
ATOM 1367 O O . SER A 1 175 ? 4.813 0.486 -9.952 1.00 97.31 175 SER A O 1
ATOM 1369 N N . THR A 1 176 ? 3.392 -0.878 -8.873 1.00 95.94 176 THR A N 1
ATOM 1370 C CA . THR A 1 176 ? 3.005 -1.645 -10.063 1.00 95.94 176 THR A CA 1
ATOM 1371 C C . THR A 1 176 ? 2.285 -0.748 -11.075 1.00 95.94 176 THR A C 1
ATOM 1373 O O . THR A 1 176 ? 2.646 -0.710 -12.251 1.00 95.94 176 THR A O 1
ATOM 1376 N N . LYS A 1 177 ? 1.316 0.062 -10.624 1.00 97.06 177 LYS A N 1
ATOM 1377 C CA . LYS A 1 177 ? 0.637 1.044 -11.490 1.00 97.06 177 LYS A CA 1
ATOM 1378 C C . LYS A 1 177 ? 1.570 2.140 -11.991 1.00 97.06 177 LYS A C 1
ATOM 1380 O O . LYS A 1 177 ? 1.409 2.614 -13.115 1.00 97.06 177 LYS A O 1
ATOM 1385 N N . TYR A 1 178 ? 2.540 2.544 -11.180 1.00 97.75 178 TYR A N 1
ATOM 1386 C CA . TYR A 1 178 ? 3.566 3.498 -11.574 1.00 97.75 178 TYR A CA 1
ATOM 1387 C C . TYR A 1 178 ? 4.392 2.963 -12.746 1.00 97.75 178 TYR A C 1
ATOM 1389 O O . TYR A 1 178 ? 4.561 3.667 -13.741 1.00 97.75 178 TYR A O 1
ATOM 1397 N N . LEU A 1 179 ? 4.824 1.700 -12.673 1.00 96.44 179 LEU A N 1
ATOM 1398 C CA . LEU A 1 179 ? 5.523 1.023 -13.763 1.00 96.44 179 LEU A CA 1
ATOM 1399 C C . LEU A 1 179 ? 4.670 0.963 -15.039 1.00 96.44 179 LEU A C 1
ATOM 1401 O O . LEU A 1 179 ? 5.149 1.343 -16.108 1.00 96.44 179 LEU A O 1
ATOM 1405 N N . ASP A 1 180 ? 3.398 0.564 -14.929 1.00 95.50 180 ASP A N 1
ATOM 1406 C CA . ASP A 1 180 ? 2.465 0.537 -16.066 1.00 95.50 180 ASP A CA 1
ATOM 1407 C C . ASP A 1 180 ? 2.371 1.911 -16.754 1.00 95.50 180 ASP A C 1
ATOM 1409 O O . ASP A 1 180 ? 2.373 2.020 -17.985 1.00 95.50 180 ASP A O 1
ATOM 1413 N N . MET A 1 181 ? 2.294 2.978 -15.955 1.00 96.81 181 MET A N 1
ATOM 1414 C CA . MET A 1 181 ? 2.232 4.353 -16.447 1.00 96.81 181 MET A CA 1
ATOM 1415 C C . MET A 1 181 ? 3.553 4.803 -17.069 1.00 96.81 181 MET A C 1
ATOM 1417 O O . MET A 1 181 ? 3.534 5.445 -18.118 1.00 96.81 181 MET A O 1
ATOM 1421 N N . ARG A 1 182 ? 4.691 4.430 -16.479 1.00 96.94 182 ARG A N 1
ATOM 1422 C CA . ARG A 1 182 ? 6.023 4.715 -17.021 1.00 96.94 182 ARG A CA 1
ATOM 1423 C C . ARG A 1 182 ? 6.233 4.050 -18.382 1.00 96.94 182 ARG A C 1
ATOM 1425 O O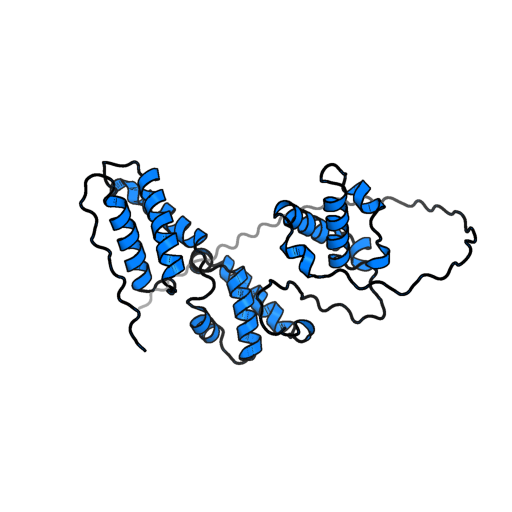 . ARG A 1 182 ? 6.685 4.714 -19.309 1.00 96.94 182 ARG A O 1
ATOM 1432 N N . ILE A 1 183 ? 5.832 2.786 -18.535 1.00 95.56 183 ILE A N 1
ATOM 1433 C CA . ILE A 1 183 ? 5.874 2.064 -19.820 1.00 95.56 183 ILE A CA 1
ATOM 1434 C C . ILE A 1 183 ? 4.996 2.763 -20.861 1.00 95.56 183 ILE A C 1
ATOM 1436 O O . ILE A 1 183 ? 5.380 2.901 -22.020 1.00 95.56 183 ILE A O 1
ATOM 1440 N N . LYS A 1 184 ? 3.808 3.215 -20.449 1.00 95.38 184 LYS A N 1
ATOM 1441 C CA . LYS A 1 184 ? 2.839 3.850 -21.343 1.00 95.38 184 LYS A CA 1
ATOM 1442 C C . LYS A 1 184 ? 3.254 5.255 -21.788 1.00 95.38 184 LYS A C 1
ATOM 1444 O O . LYS A 1 184 ? 3.008 5.612 -22.937 1.00 95.38 184 LYS A O 1
ATOM 1449 N N . GLU A 1 185 ? 3.788 6.068 -20.882 1.00 95.75 185 GLU A N 1
ATOM 1450 C CA . GLU A 1 185 ? 4.060 7.491 -21.134 1.00 95.75 185 GLU A CA 1
ATOM 1451 C C . GLU A 1 185 ? 5.525 7.773 -21.503 1.00 95.75 185 GLU A C 1
ATOM 1453 O O . GLU A 1 185 ? 5.817 8.821 -22.075 1.00 95.75 185 GLU A O 1
ATOM 1458 N N . GLY A 1 186 ? 6.430 6.824 -21.255 1.00 95.88 186 GLY A N 1
ATOM 1459 C CA . GLY A 1 186 ? 7.854 6.943 -21.556 1.00 95.88 186 GLY A CA 1
ATOM 1460 C C . GLY A 1 186 ? 8.659 7.623 -20.441 1.00 95.88 186 GLY A C 1
ATOM 1461 O O . GLY A 1 186 ? 8.114 8.000 -19.399 1.00 95.88 186 GLY A O 1
ATOM 1462 N N . PRO A 1 187 ? 9.981 7.783 -20.629 1.00 96.62 187 PRO A N 1
ATOM 1463 C CA . PRO A 1 187 ? 10.894 8.239 -19.578 1.00 96.62 187 PRO A CA 1
ATOM 1464 C C . PRO A 1 187 ? 10.808 9.749 -19.312 1.00 96.62 187 PRO A C 1
ATOM 1466 O O . PRO A 1 187 ? 11.104 10.195 -18.209 1.00 96.62 187 PRO A O 1
ATOM 1469 N N . GLU A 1 188 ? 10.356 10.534 -20.292 1.00 97.38 188 GLU A N 1
ATOM 1470 C CA . GLU A 1 188 ? 10.305 12.002 -20.211 1.00 97.38 188 GLU A CA 1
ATOM 1471 C C . GLU A 1 188 ? 9.184 12.523 -19.298 1.00 97.38 188 GLU A C 1
ATOM 1473 O O . GLU A 1 188 ? 9.191 13.683 -18.883 1.00 97.38 188 GLU A O 1
ATOM 1478 N N . THR A 1 189 ? 8.202 11.681 -18.961 1.00 97.88 189 THR A N 1
ATOM 1479 C CA . THR A 1 189 ? 7.106 12.083 -18.077 1.00 97.88 189 THR A CA 1
ATOM 1480 C C . THR A 1 189 ? 7.604 12.238 -16.634 1.00 97.88 189 THR A C 1
ATOM 1482 O O . THR A 1 189 ? 8.127 11.287 -16.052 1.00 97.88 189 THR A O 1
ATOM 1485 N N . PRO A 1 190 ? 7.416 13.388 -15.973 1.00 97.62 190 PRO A N 1
ATOM 1486 C CA . PRO A 1 190 ? 7.834 13.543 -14.582 1.00 97.62 190 PRO A CA 1
ATOM 1487 C C . PRO A 1 190 ? 6.971 12.694 -13.630 1.00 97.62 190 PRO A C 1
ATOM 1489 O O . PRO A 1 190 ? 5.760 12.576 -13.827 1.00 97.62 190 PRO A O 1
ATOM 1492 N N . GLU A 1 191 ? 7.574 12.175 -12.547 1.00 96.00 191 GLU A N 1
ATOM 1493 C CA . GLU A 1 191 ? 6.888 11.383 -11.498 1.00 96.00 191 GLU A CA 1
ATOM 1494 C C . GLU A 1 191 ? 5.594 12.070 -11.029 1.00 96.00 191 GLU A C 1
ATOM 1496 O O . GLU A 1 191 ? 4.560 11.426 -10.873 1.00 96.00 191 GLU A O 1
ATOM 1501 N N . SER A 1 192 ? 5.620 13.396 -10.853 1.00 96.12 192 SER A N 1
ATOM 1502 C CA . SER A 1 192 ? 4.463 14.169 -10.394 1.00 96.12 192 SER A CA 1
ATOM 1503 C C . SER A 1 192 ? 3.253 14.063 -11.326 1.00 96.12 192 SER A C 1
ATOM 1505 O O . SER A 1 192 ? 2.126 14.002 -10.840 1.00 96.12 192 SER A O 1
ATOM 1507 N N . GLN A 1 193 ? 3.457 13.996 -12.645 1.00 97.69 193 GLN A N 1
ATOM 1508 C CA . GLN A 1 193 ? 2.360 13.827 -13.603 1.00 97.69 193 GLN A CA 1
ATOM 1509 C C . GLN A 1 193 ? 1.785 12.411 -13.560 1.00 97.69 193 GLN A C 1
ATOM 1511 O O . GLN A 1 193 ? 0.563 12.258 -13.590 1.00 97.69 193 GLN A O 1
ATOM 1516 N N . ILE A 1 194 ? 2.637 11.390 -13.425 1.00 97.56 194 ILE A N 1
ATOM 1517 C CA . ILE A 1 194 ? 2.186 10.006 -13.222 1.00 97.56 194 ILE A CA 1
ATOM 1518 C C . ILE A 1 194 ? 1.359 9.921 -11.933 1.00 97.56 194 ILE A C 1
ATOM 1520 O O . ILE A 1 194 ? 0.248 9.394 -11.939 1.00 97.56 194 ILE A O 1
ATOM 1524 N N . MET A 1 195 ? 1.844 10.532 -10.851 1.00 95.31 195 MET A N 1
ATOM 1525 C CA . MET A 1 195 ? 1.165 10.541 -9.556 1.00 95.31 195 MET A CA 1
ATOM 1526 C C . MET A 1 195 ? -0.191 11.242 -9.577 1.00 95.31 195 MET A C 1
ATOM 1528 O O . MET A 1 195 ? -1.121 10.760 -8.940 1.00 95.31 195 MET A O 1
ATOM 1532 N N . VAL A 1 196 ? -0.347 12.332 -10.333 1.00 95.00 196 VAL A N 1
ATOM 1533 C CA . VAL A 1 196 ? -1.657 12.985 -10.505 1.00 95.00 196 VAL A CA 1
ATOM 1534 C C . VAL A 1 196 ? -2.674 12.031 -11.139 1.00 95.00 196 VAL A C 1
ATOM 1536 O O . VAL A 1 196 ? -3.839 12.034 -10.751 1.00 95.00 196 VAL A O 1
ATOM 1539 N N . ARG A 1 197 ? -2.246 11.181 -12.080 1.00 95.56 197 ARG A N 1
ATOM 1540 C CA . ARG A 1 197 ? -3.125 10.200 -12.739 1.00 95.56 197 ARG A CA 1
ATOM 1541 C C . ARG A 1 197 ? -3.441 8.995 -11.853 1.00 95.56 197 ARG A C 1
ATOM 1543 O O . ARG A 1 197 ? -4.497 8.399 -12.019 1.00 95.56 197 ARG A O 1
ATOM 1550 N N . LEU A 1 198 ? -2.544 8.657 -10.929 1.00 95.94 198 LEU A N 1
ATOM 1551 C CA . LEU A 1 198 ? -2.703 7.556 -9.974 1.00 95.94 198 LEU A CA 1
ATOM 1552 C C . LEU A 1 198 ? -3.292 7.998 -8.624 1.00 95.94 198 LEU A C 1
ATOM 1554 O O . LEU A 1 198 ? -3.432 7.182 -7.721 1.00 95.94 198 LEU A O 1
ATOM 1558 N N . ALA A 1 199 ? -3.656 9.273 -8.469 1.00 93.44 199 ALA A N 1
ATOM 1559 C CA . ALA A 1 199 ? -4.015 9.881 -7.185 1.00 93.44 199 ALA A CA 1
ATOM 1560 C C . ALA A 1 199 ? -5.252 9.277 -6.492 1.00 93.44 199 ALA A C 1
ATOM 1562 O O . ALA A 1 199 ? -5.506 9.570 -5.324 1.00 93.44 199 ALA A O 1
ATOM 1563 N N . THR A 1 200 ? -6.056 8.497 -7.210 1.00 94.19 200 THR A N 1
ATOM 1564 C CA . THR A 1 200 ? -7.262 7.821 -6.702 1.00 94.19 200 THR A CA 1
ATOM 1565 C C . THR A 1 200 ? -7.182 6.299 -6.844 1.00 94.19 200 THR A C 1
ATOM 1567 O O . THR A 1 200 ? -8.141 5.597 -6.517 1.00 94.19 200 THR A O 1
ATOM 1570 N N . GLU A 1 201 ? -6.045 5.793 -7.324 1.00 95.12 201 GLU A N 1
ATOM 1571 C CA . GLU A 1 201 ? -5.763 4.373 -7.493 1.00 95.12 201 GLU A CA 1
ATOM 1572 C C . GLU A 1 201 ? -5.111 3.809 -6.225 1.00 95.12 201 GLU A C 1
ATOM 1574 O O . GLU A 1 201 ? -4.482 4.534 -5.453 1.00 95.12 201 GLU A O 1
ATOM 1579 N N . CYS A 1 202 ? -5.240 2.497 -6.022 1.00 95.69 202 CYS A N 1
ATOM 1580 C CA . CYS A 1 202 ? -4.556 1.769 -4.947 1.00 95.69 202 CYS A CA 1
ATOM 1581 C C . CYS A 1 202 ? -4.732 2.367 -3.527 1.00 95.69 202 CYS A C 1
ATOM 1583 O O . CYS A 1 202 ? -3.734 2.594 -2.840 1.00 95.69 202 CYS A O 1
ATOM 1585 N N . PRO A 1 203 ? -5.962 2.641 -3.046 1.00 95.75 203 PRO A N 1
ATOM 1586 C CA . PRO A 1 203 ? -6.155 3.171 -1.696 1.00 95.75 203 PRO A CA 1
ATOM 1587 C C . PRO A 1 203 ? -5.753 2.146 -0.622 1.00 95.75 203 PRO A C 1
ATOM 1589 O O . PRO A 1 203 ? -6.251 1.018 -0.629 1.00 95.75 203 PRO A O 1
ATOM 1592 N N . ASN A 1 204 ? -4.938 2.550 0.360 1.00 96.06 204 ASN A N 1
ATOM 1593 C CA . ASN A 1 204 ? -4.660 1.728 1.544 1.00 96.06 204 ASN A CA 1
ATOM 1594 C C . ASN A 1 204 ? -5.768 1.904 2.585 1.00 96.06 204 ASN A C 1
ATOM 1596 O O . ASN A 1 204 ? -5.689 2.727 3.498 1.00 96.06 204 ASN A O 1
ATOM 1600 N N . VAL A 1 205 ? -6.833 1.121 2.431 1.00 94.94 205 VAL A N 1
ATOM 1601 C CA . VAL A 1 205 ? -8.003 1.179 3.316 1.00 94.94 205 VAL A CA 1
ATOM 1602 C C . VAL A 1 205 ? -7.633 0.841 4.764 1.00 94.94 205 VAL A C 1
ATOM 1604 O O . VAL A 1 205 ? -8.141 1.482 5.685 1.00 94.94 205 VAL A O 1
ATOM 1607 N N . GLU A 1 206 ? -6.750 -0.135 4.972 1.00 94.44 206 GLU A N 1
ATOM 1608 C CA . GLU A 1 206 ? -6.349 -0.591 6.307 1.00 94.44 206 GLU A CA 1
ATOM 1609 C C . GLU A 1 206 ? -5.444 0.425 7.005 1.00 94.44 206 GLU A C 1
ATOM 1611 O O . GLU A 1 206 ? -5.701 0.789 8.154 1.00 94.44 206 GLU A O 1
ATOM 1616 N N . GLY A 1 207 ? -4.441 0.947 6.294 1.00 93.12 207 GLY A N 1
ATOM 1617 C CA . GLY A 1 207 ? -3.552 1.998 6.787 1.00 93.12 207 GLY A CA 1
ATOM 1618 C C . GLY A 1 207 ? -4.323 3.252 7.189 1.00 93.12 207 GLY A C 1
ATOM 1619 O O . GLY A 1 207 ? -4.170 3.742 8.311 1.00 93.12 207 GLY A O 1
ATOM 1620 N N . ALA A 1 208 ? -5.232 3.719 6.327 1.00 94.50 208 ALA A N 1
ATOM 1621 C CA . ALA A 1 208 ? -6.043 4.899 6.603 1.00 94.50 208 ALA A CA 1
ATOM 1622 C C . ALA A 1 208 ? -6.967 4.672 7.811 1.00 94.50 208 ALA A C 1
ATOM 1624 O O . ALA A 1 208 ? -7.050 5.518 8.705 1.00 94.50 208 ALA A O 1
ATOM 1625 N N . ALA A 1 209 ? -7.622 3.509 7.893 1.00 95.12 209 ALA A N 1
ATOM 1626 C CA . ALA A 1 209 ? -8.461 3.153 9.036 1.00 95.12 209 ALA A CA 1
ATOM 1627 C C . ALA A 1 209 ? -7.659 3.083 10.347 1.00 95.12 209 ALA A C 1
ATOM 1629 O O . ALA A 1 209 ? -8.107 3.613 11.368 1.00 95.12 209 ALA A O 1
ATOM 1630 N N . GLY A 1 210 ? -6.464 2.486 10.316 1.00 94.38 210 GLY A N 1
ATOM 1631 C CA . GLY A 1 210 ? -5.554 2.409 11.459 1.00 94.38 210 GLY A CA 1
ATOM 1632 C C . GLY A 1 210 ? -5.097 3.788 11.938 1.00 94.38 210 GLY A C 1
ATOM 1633 O O . GLY A 1 210 ? -5.135 4.071 13.139 1.00 94.38 210 GLY A O 1
ATOM 1634 N N . HIS A 1 211 ? -4.757 4.684 11.008 1.00 94.00 211 HIS A N 1
ATOM 1635 C CA . HIS A 1 211 ? -4.441 6.078 11.320 1.00 94.00 211 HIS A CA 1
ATOM 1636 C C . HIS A 1 211 ? -5.607 6.778 12.030 1.00 94.00 211 HIS A C 1
ATOM 1638 O O . HIS A 1 211 ? -5.416 7.381 13.089 1.00 94.00 211 HIS A O 1
ATOM 1644 N N . PHE A 1 212 ? -6.832 6.640 11.513 1.00 92.25 212 PHE A N 1
ATOM 1645 C CA . PHE A 1 212 ? -8.009 7.246 12.139 1.00 92.25 212 PHE A CA 1
ATOM 1646 C C . PHE A 1 212 ? -8.362 6.650 13.492 1.00 92.25 212 PHE A C 1
ATOM 1648 O O . PHE A 1 212 ? -8.784 7.386 14.386 1.00 92.25 212 PHE A O 1
ATOM 1655 N N . TYR A 1 213 ? -8.173 5.345 13.673 1.00 95.94 213 TYR A N 1
ATOM 1656 C CA . TYR A 1 213 ? -8.319 4.723 14.981 1.00 95.94 213 TYR A CA 1
ATOM 1657 C C . TYR A 1 213 ? -7.351 5.358 15.986 1.00 95.94 213 TYR A C 1
ATOM 1659 O O . TYR A 1 213 ? -7.777 5.841 17.036 1.00 95.94 213 TYR A O 1
ATOM 1667 N N . SER A 1 214 ? -6.063 5.436 15.633 1.00 94.38 214 SER A N 1
ATOM 1668 C CA . SER A 1 214 ? -5.029 6.032 16.485 1.00 94.38 214 SER A CA 1
ATOM 1669 C C . SER A 1 214 ? -5.319 7.503 16.802 1.00 94.38 214 SER A C 1
ATOM 1671 O O . SER A 1 214 ? -5.168 7.935 17.946 1.00 94.38 214 SER A O 1
ATOM 1673 N N . GLN A 1 215 ? -5.773 8.276 15.811 1.00 93.81 215 GLN A N 1
ATOM 1674 C CA . GLN A 1 215 ? -6.156 9.676 15.998 1.00 93.81 215 GLN A CA 1
ATOM 1675 C C . GLN A 1 215 ? -7.393 9.822 16.897 1.00 93.81 215 GLN A C 1
ATOM 1677 O O . GLN A 1 215 ? -7.459 10.730 17.721 1.00 93.81 215 GLN A O 1
ATOM 1682 N N . CYS A 1 216 ? -8.375 8.933 16.761 1.00 94.50 216 CYS A N 1
ATOM 1683 C CA . CYS A 1 216 ? -9.559 8.935 17.612 1.00 94.50 216 CYS A CA 1
ATOM 1684 C C . CYS A 1 216 ? -9.199 8.636 19.074 1.00 94.50 216 CYS A C 1
ATOM 1686 O O . CYS A 1 216 ? -9.646 9.342 19.978 1.00 94.50 216 CYS A O 1
ATOM 1688 N N . VAL A 1 217 ? -8.342 7.637 19.309 1.00 95.50 217 VAL A N 1
ATOM 1689 C CA . VAL A 1 217 ? -7.891 7.268 20.659 1.00 95.50 217 VAL A CA 1
ATOM 1690 C C . VAL A 1 217 ? -7.099 8.403 21.311 1.00 95.50 217 VAL A C 1
ATOM 1692 O O . VAL A 1 217 ? -7.296 8.677 22.494 1.00 95.50 217 VAL A O 1
ATOM 1695 N N . SER A 1 218 ? -6.255 9.120 20.559 1.00 95.00 218 SER A N 1
ATOM 1696 C CA . SER A 1 218 ? -5.502 10.262 21.105 1.00 95.00 218 SER A CA 1
ATOM 1697 C C . SER A 1 218 ? -6.394 11.443 21.513 1.00 95.00 218 SER A C 1
ATOM 1699 O O . SER A 1 218 ? -5.982 12.272 22.323 1.00 95.00 218 SER A O 1
ATOM 1701 N N . GLN A 1 219 ? -7.635 11.490 21.019 1.00 92.88 219 GLN A N 1
ATOM 1702 C CA . GLN A 1 219 ? -8.645 12.501 21.344 1.00 92.88 219 GLN A CA 1
ATOM 1703 C C . GLN A 1 219 ? -9.731 11.977 22.297 1.00 92.88 219 GLN A C 1
ATOM 1705 O O . GLN A 1 219 ? -10.823 12.543 22.359 1.00 92.88 219 GLN A O 1
ATOM 1710 N N . ALA A 1 220 ? -9.434 10.930 23.076 1.00 88.25 220 ALA A N 1
ATOM 1711 C CA . ALA A 1 220 ? -10.383 10.267 23.976 1.00 88.25 220 ALA A CA 1
ATOM 1712 C C . ALA A 1 220 ? -11.191 11.218 24.883 1.00 88.25 220 ALA A C 1
ATOM 1714 O O . ALA A 1 220 ? -12.358 10.957 25.162 1.00 88.25 220 ALA A O 1
ATOM 1715 N N . ALA A 1 221 ? -10.597 12.334 25.317 1.00 87.56 221 ALA A N 1
ATOM 1716 C CA . ALA A 1 221 ? -11.249 13.320 26.182 1.00 87.56 221 ALA A CA 1
ATOM 1717 C C . ALA A 1 221 ? -12.435 14.056 25.525 1.00 87.56 221 ALA A C 1
ATOM 1719 O O . ALA A 1 221 ? -13.270 14.614 26.232 1.00 87.56 221 ALA A O 1
ATOM 1720 N N . LEU A 1 222 ? -12.506 14.074 24.191 1.00 85.12 222 LEU A N 1
ATOM 1721 C CA . LEU A 1 222 ? -13.563 14.737 23.419 1.00 85.12 222 LEU A CA 1
ATOM 1722 C C . LEU A 1 222 ? -14.683 13.772 23.001 1.00 85.12 222 LEU A C 1
ATOM 1724 O O . LEU A 1 222 ? -15.612 14.169 22.296 1.00 85.12 222 LEU A O 1
ATOM 1728 N N . LEU A 1 223 ? -14.585 12.499 23.393 1.00 85.06 223 LEU A N 1
ATOM 1729 C CA . LEU A 1 223 ? -15.502 11.459 22.946 1.00 85.06 223 LEU A CA 1
ATOM 1730 C C . LEU A 1 223 ? -16.797 11.425 23.776 1.00 85.06 223 LEU A C 1
ATOM 1732 O O . LEU A 1 223 ? -16.812 11.848 24.935 1.00 85.06 223 LEU A O 1
ATOM 1736 N N . PRO A 1 224 ? -17.899 10.901 23.206 1.00 81.94 224 PRO A N 1
ATOM 1737 C CA . PRO A 1 224 ? -19.157 10.739 23.928 1.00 81.94 224 PRO A CA 1
ATOM 1738 C C . PRO A 1 224 ? -18.992 9.910 25.208 1.00 81.94 224 PRO A C 1
ATOM 1740 O O . PRO A 1 224 ? -18.378 8.847 25.199 1.00 81.94 224 PRO A O 1
ATOM 1743 N N . THR A 1 225 ? -19.608 10.352 26.305 1.00 83.00 225 THR A N 1
ATOM 1744 C CA . THR A 1 225 ? -19.505 9.685 27.617 1.00 83.00 225 THR A CA 1
ATOM 1745 C C . THR A 1 225 ? -20.302 8.382 27.712 1.00 83.00 225 THR A C 1
ATOM 1747 O O . THR A 1 225 ? -20.116 7.608 28.647 1.00 83.00 225 THR A O 1
ATOM 1750 N N . ASN A 1 226 ? -21.197 8.120 26.754 1.00 85.31 226 ASN A N 1
ATOM 1751 C CA . ASN A 1 226 ? -22.091 6.960 26.739 1.00 85.31 226 ASN A CA 1
ATOM 1752 C C . ASN A 1 226 ? -21.475 5.699 26.102 1.00 85.31 226 ASN A C 1
ATOM 1754 O O . ASN A 1 226 ? -22.146 4.668 26.026 1.00 85.31 226 ASN A O 1
ATOM 1758 N N . MET A 1 227 ? -20.231 5.765 25.617 1.00 87.31 227 MET A N 1
ATOM 1759 C CA . MET A 1 227 ? -19.550 4.657 24.951 1.00 87.31 227 MET A CA 1
ATOM 1760 C C . MET A 1 227 ? -18.085 4.580 25.389 1.00 87.31 227 MET A C 1
ATOM 1762 O O . MET A 1 227 ? -17.459 5.591 25.689 1.00 87.31 227 MET A O 1
ATOM 1766 N N . THR A 1 228 ? -17.517 3.373 25.414 1.00 92.19 228 THR A N 1
ATOM 1767 C CA . THR A 1 228 ? -16.076 3.214 25.629 1.00 92.19 228 THR A CA 1
ATOM 1768 C C . THR A 1 228 ? -15.298 3.769 24.434 1.00 92.19 228 THR A C 1
ATOM 1770 O O . THR A 1 228 ? -15.731 3.632 23.286 1.00 92.19 228 THR A O 1
ATOM 1773 N N . VAL A 1 229 ? -14.127 4.358 24.702 1.00 93.44 229 VAL A N 1
ATOM 1774 C CA . VAL A 1 229 ? -13.211 4.911 23.683 1.00 93.44 229 VAL A CA 1
ATOM 1775 C C . VAL A 1 229 ? -12.942 3.888 22.579 1.00 93.44 229 VAL A C 1
ATOM 1777 O O . VAL A 1 229 ? -13.103 4.186 21.401 1.00 93.44 229 VAL A O 1
ATOM 1780 N N . GLU A 1 230 ? -12.614 2.654 22.964 1.00 93.19 230 GLU A N 1
ATOM 1781 C CA . GLU A 1 230 ? -12.328 1.555 22.039 1.00 93.19 230 GLU A CA 1
ATOM 1782 C C . GLU A 1 230 ? -13.503 1.261 21.097 1.00 93.19 230 GLU A C 1
ATOM 1784 O O . GLU A 1 230 ? -13.322 1.185 19.880 1.00 93.19 230 GLU A O 1
ATOM 1789 N N . LYS A 1 231 ? -14.727 1.148 21.632 1.00 91.94 231 LYS A N 1
ATOM 1790 C CA . LYS A 1 231 ? -15.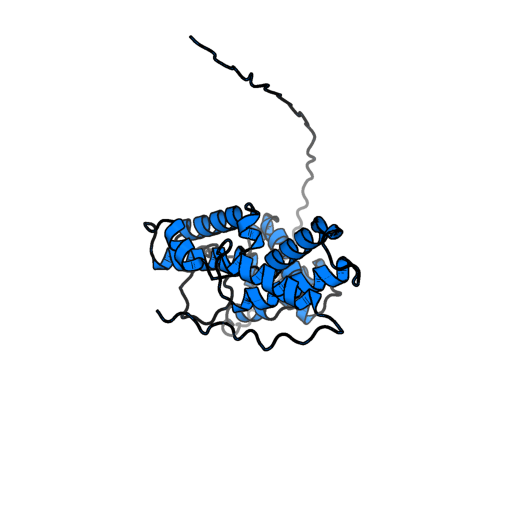916 0.841 20.827 1.00 91.94 231 LYS A CA 1
ATOM 1791 C C . LYS A 1 231 ? -16.247 1.983 19.867 1.00 91.94 231 LYS A C 1
ATOM 1793 O O . LYS A 1 231 ? -16.588 1.725 18.711 1.00 91.94 231 LYS A O 1
ATOM 1798 N N . PHE A 1 232 ? -16.112 3.228 20.323 1.00 93.69 232 PHE A N 1
ATOM 1799 C CA . PHE A 1 232 ? -16.341 4.398 19.482 1.00 93.69 232 PHE A CA 1
ATOM 1800 C C . PHE A 1 232 ? -15.296 4.497 18.366 1.00 93.69 232 PHE A C 1
ATOM 1802 O O . PHE A 1 232 ? -15.657 4.557 17.191 1.00 93.69 232 PHE A O 1
ATOM 1809 N N . CYS A 1 233 ? -14.007 4.429 18.700 1.00 94.94 233 CYS A N 1
ATOM 1810 C CA . CYS A 1 233 ? -12.933 4.556 17.718 1.00 94.94 233 CYS A CA 1
ATOM 1811 C C . CYS A 1 233 ? -12.903 3.397 16.721 1.00 94.94 233 CYS A C 1
ATOM 1813 O O . CYS A 1 233 ? -12.679 3.625 15.533 1.00 94.94 233 CYS A O 1
ATOM 1815 N N . THR A 1 234 ? -13.232 2.178 17.157 1.00 94.50 234 THR A N 1
ATOM 1816 C CA . THR A 1 234 ? -13.415 1.031 16.254 1.00 94.50 234 THR A CA 1
ATOM 1817 C C . THR A 1 234 ? -14.563 1.278 15.275 1.00 94.50 234 THR A C 1
ATOM 1819 O O . THR A 1 234 ? -14.437 0.990 14.085 1.00 94.50 234 THR A O 1
ATOM 1822 N N . CYS A 1 235 ? -15.685 1.845 15.739 1.00 94.44 235 CYS A N 1
ATOM 1823 C CA . CYS A 1 235 ? -16.786 2.226 14.853 1.00 94.44 235 CYS A CA 1
ATOM 1824 C C . CYS A 1 235 ? -16.336 3.264 13.816 1.00 94.44 235 CYS A C 1
ATOM 1826 O O . CYS A 1 235 ? -16.603 3.085 12.625 1.00 94.44 235 CYS A O 1
ATOM 1828 N N . VAL A 1 236 ? -15.645 4.325 14.252 1.00 94.44 236 VAL A N 1
ATOM 1829 C CA . VAL A 1 236 ? -15.199 5.413 13.367 1.00 94.44 236 VAL A CA 1
ATOM 1830 C C . VAL A 1 236 ? -14.231 4.888 12.313 1.00 94.44 236 VAL A C 1
ATOM 1832 O O . VAL A 1 236 ? -14.459 5.126 11.130 1.00 94.44 236 VAL A O 1
ATOM 1835 N N . ALA A 1 237 ? -13.215 4.120 12.712 1.00 95.38 237 ALA A N 1
ATOM 1836 C CA . ALA A 1 237 ? -12.232 3.545 11.796 1.00 95.38 237 ALA A CA 1
ATOM 1837 C C . ALA A 1 237 ? -12.887 2.641 10.739 1.00 95.38 237 ALA A C 1
ATOM 1839 O O . ALA A 1 237 ? -12.667 2.820 9.543 1.00 95.38 237 ALA A O 1
ATOM 1840 N N . ASN A 1 238 ? -13.777 1.736 11.160 1.00 94.88 238 ASN A N 1
ATOM 1841 C CA . ASN A 1 238 ? -14.486 0.837 10.244 1.00 94.88 238 ASN A CA 1
ATOM 1842 C C . ASN A 1 238 ? -15.463 1.575 9.317 1.00 94.88 238 ASN A C 1
ATOM 1844 O O . ASN A 1 238 ? -15.655 1.181 8.166 1.00 94.88 238 ASN A O 1
ATOM 1848 N N . THR A 1 239 ? -16.113 2.630 9.808 1.00 95.44 239 THR A N 1
ATOM 1849 C CA . THR A 1 239 ? -17.022 3.446 8.993 1.00 95.44 239 THR A CA 1
ATOM 1850 C C . THR A 1 239 ? -16.237 4.271 7.981 1.00 95.44 239 THR A C 1
ATOM 1852 O O . THR A 1 239 ? -16.605 4.307 6.808 1.00 95.44 239 THR A O 1
ATOM 1855 N N . PHE A 1 240 ? -15.118 4.861 8.403 1.00 95.31 240 PHE A N 1
ATOM 1856 C CA . PHE A 1 240 ? -14.208 5.573 7.517 1.00 95.31 240 PHE A CA 1
ATOM 1857 C C . PHE A 1 240 ? -13.679 4.655 6.413 1.00 95.31 240 PHE A C 1
ATOM 1859 O O . PHE A 1 240 ? -13.795 5.006 5.245 1.00 95.31 240 PHE A O 1
ATOM 1866 N N . ALA A 1 241 ? -13.196 3.457 6.758 1.00 94.44 241 ALA A N 1
ATOM 1867 C CA . ALA A 1 241 ? -12.705 2.464 5.800 1.00 94.44 241 ALA A CA 1
ATOM 1868 C C . ALA A 1 241 ? -13.713 2.189 4.670 1.00 94.44 241 ALA A C 1
ATOM 1870 O O . ALA A 1 241 ? -13.361 2.177 3.489 1.00 94.44 241 ALA A O 1
ATOM 1871 N N . LYS A 1 242 ? -14.994 2.021 5.029 1.00 94.38 242 LYS A N 1
ATOM 1872 C CA . LYS A 1 242 ? -16.084 1.800 4.067 1.00 94.38 242 LYS A CA 1
ATOM 1873 C C . LYS A 1 242 ? -16.283 3.000 3.148 1.00 94.38 242 LYS A C 1
ATOM 1875 O O . LYS A 1 242 ? -16.343 2.821 1.935 1.00 94.38 242 LYS A O 1
ATOM 1880 N N . LEU A 1 243 ? -16.373 4.201 3.718 1.00 93.81 243 LEU A N 1
ATOM 1881 C CA . LEU A 1 243 ? -16.565 5.429 2.948 1.00 93.81 243 LEU A CA 1
ATOM 1882 C C . LEU A 1 243 ? -15.376 5.687 2.013 1.00 93.81 243 LEU A C 1
ATOM 1884 O O . LEU A 1 243 ? -15.567 5.943 0.825 1.00 93.81 243 LEU A O 1
ATOM 1888 N N . TYR A 1 244 ? -14.157 5.548 2.534 1.00 93.38 244 TYR A N 1
ATOM 1889 C CA . TYR A 1 244 ? -12.909 5.782 1.816 1.00 93.38 244 TYR A CA 1
ATOM 1890 C C . TYR A 1 244 ? -12.765 4.862 0.606 1.00 93.38 244 TYR A C 1
ATOM 1892 O O . TYR A 1 244 ? -12.520 5.340 -0.501 1.00 93.38 244 TYR A O 1
ATOM 1900 N N . LYS A 1 245 ? -13.049 3.564 0.784 1.00 91.12 245 LYS A N 1
ATOM 1901 C CA . LYS A 1 245 ? -13.033 2.575 -0.302 1.00 91.12 245 LYS A CA 1
ATOM 1902 C C . LYS A 1 245 ? -13.968 2.943 -1.461 1.00 91.12 245 LYS A C 1
ATOM 1904 O O . LYS A 1 245 ? -13.654 2.646 -2.607 1.00 91.12 245 LYS A O 1
ATOM 1909 N N . THR A 1 246 ? -15.113 3.564 -1.177 1.00 90.19 246 THR A N 1
ATOM 1910 C CA . THR A 1 246 ? -16.122 3.898 -2.200 1.00 90.19 246 THR A CA 1
ATOM 1911 C C . THR A 1 246 ? -15.949 5.273 -2.840 1.00 90.19 246 THR A C 1
ATOM 1913 O O . THR A 1 246 ? -16.454 5.503 -3.936 1.00 90.19 246 THR A O 1
ATOM 1916 N N . ALA A 1 247 ? -15.278 6.204 -2.162 1.00 88.12 247 ALA A N 1
ATOM 1917 C CA . ALA A 1 247 ? -15.299 7.608 -2.555 1.00 88.12 247 ALA A CA 1
ATOM 1918 C C . ALA A 1 247 ? -14.310 7.951 -3.685 1.00 88.12 247 ALA A C 1
ATOM 1920 O O . ALA A 1 247 ? -14.473 8.996 -4.309 1.00 88.12 247 ALA A O 1
ATOM 1921 N N . HIS A 1 248 ? -13.316 7.092 -3.961 1.00 86.19 248 HIS A N 1
ATOM 1922 C CA . HIS A 1 248 ? -12.254 7.337 -4.954 1.00 86.19 248 HIS A CA 1
ATOM 1923 C C . HIS A 1 248 ? -11.606 8.722 -4.796 1.00 86.19 248 HIS A C 1
ATOM 1925 O O . HIS A 1 248 ? -11.496 9.487 -5.752 1.00 86.19 248 HIS A O 1
ATOM 1931 N N . ILE A 1 249 ? -11.223 9.069 -3.566 1.00 87.75 249 ILE A N 1
ATOM 1932 C CA . ILE A 1 249 ? -10.683 10.390 -3.237 1.00 87.75 249 ILE A CA 1
ATOM 1933 C C . ILE A 1 249 ? -9.170 10.352 -3.062 1.00 87.75 249 ILE A C 1
ATOM 1935 O O . ILE A 1 249 ? -8.605 9.372 -2.582 1.00 87.75 249 ILE A O 1
ATOM 1939 N N . THR A 1 250 ? -8.526 11.470 -3.375 1.00 87.31 250 THR A N 1
ATOM 1940 C CA . THR A 1 250 ? -7.102 11.671 -3.109 1.00 87.31 250 THR A CA 1
ATOM 1941 C C . THR A 1 250 ? -6.867 11.993 -1.635 1.00 87.31 250 THR A C 1
ATOM 1943 O O . THR A 1 250 ? -7.637 12.741 -1.012 1.00 87.31 250 THR A O 1
ATOM 1946 N N . ALA A 1 251 ? -5.779 11.453 -1.083 1.00 79.19 251 ALA A N 1
ATOM 1947 C CA . ALA A 1 251 ? -5.299 11.788 0.254 1.00 79.19 251 ALA A CA 1
ATOM 1948 C C . ALA A 1 251 ? -5.127 13.310 0.422 1.00 79.19 251 ALA A C 1
ATOM 1950 O O . ALA A 1 251 ? -4.643 13.991 -0.481 1.00 79.19 251 ALA A O 1
ATOM 1951 N N . GLY A 1 252 ? -5.544 13.855 1.567 1.00 79.81 252 GLY A N 1
ATOM 1952 C CA . GLY A 1 252 ? -5.434 15.293 1.860 1.00 79.81 252 GLY A CA 1
ATOM 1953 C C . GLY A 1 252 ? -6.430 16.202 1.124 1.00 79.81 252 GLY A C 1
ATOM 1954 O O . GLY A 1 252 ? -6.409 17.415 1.329 1.00 79.81 252 GLY A O 1
ATOM 1955 N N . SER A 1 253 ? -7.326 15.655 0.298 1.00 86.19 253 SER A N 1
ATOM 1956 C CA . SER A 1 253 ? -8.418 16.433 -0.301 1.00 86.19 253 SER A CA 1
ATOM 1957 C C . SER A 1 253 ? -9.422 16.916 0.756 1.00 86.19 253 SER A C 1
ATOM 1959 O O . SER A 1 253 ? -9.597 16.297 1.804 1.00 86.19 253 SER A O 1
ATOM 1961 N N . GLN A 1 254 ? -10.175 17.981 0.459 1.00 87.25 254 GLN A N 1
ATOM 1962 C CA . GLN A 1 254 ? -11.274 18.441 1.327 1.00 87.25 254 GLN A CA 1
ATOM 1963 C C . GLN A 1 254 ? -12.322 17.337 1.578 1.00 87.25 254 GLN A C 1
ATOM 1965 O O . GLN A 1 254 ? -12.942 17.273 2.643 1.00 87.25 254 GLN A O 1
ATOM 1970 N N . GLN A 1 255 ? -12.498 16.435 0.609 1.00 86.69 255 GLN A N 1
ATOM 1971 C CA . GLN A 1 255 ? -13.389 15.283 0.723 1.00 86.69 255 GLN A CA 1
ATOM 1972 C C . GLN A 1 255 ? -12.918 14.311 1.812 1.00 86.69 255 GLN A C 1
ATOM 1974 O O . GLN A 1 255 ? -13.755 13.753 2.514 1.00 86.69 255 GLN A O 1
ATOM 1979 N N . TYR A 1 256 ? -11.605 14.172 2.024 1.00 88.31 256 TYR A N 1
ATOM 1980 C CA . TYR A 1 256 ? -11.029 13.323 3.073 1.00 88.31 256 TYR A CA 1
ATOM 1981 C C . TYR A 1 256 ? -11.488 13.756 4.472 1.00 88.31 256 TYR A C 1
ATOM 1983 O O . TYR A 1 256 ? -11.973 12.939 5.257 1.00 88.31 256 TYR A O 1
ATOM 1991 N N . THR A 1 257 ? -11.449 15.061 4.760 1.00 89.25 257 THR A N 1
ATOM 1992 C CA . THR A 1 257 ? -11.978 15.620 6.016 1.00 89.25 257 THR A CA 1
ATOM 1993 C C . THR A 1 257 ? -13.490 15.410 6.139 1.00 89.25 257 THR A C 1
ATOM 1995 O O . THR A 1 257 ? -13.986 15.084 7.216 1.00 89.25 257 THR A O 1
ATOM 1998 N N . SER A 1 258 ? -14.236 15.537 5.036 1.00 92.62 258 SER A N 1
ATOM 1999 C CA . SER A 1 258 ? -15.684 15.283 5.029 1.00 92.62 258 SER A CA 1
ATOM 2000 C C . SER A 1 258 ? -16.024 13.824 5.363 1.00 92.62 258 SER A C 1
ATOM 2002 O O . SER A 1 258 ? -16.961 13.574 6.131 1.00 92.62 258 SER A O 1
ATOM 2004 N N . LEU A 1 259 ? -15.234 12.862 4.868 1.00 94.00 259 LEU A N 1
ATOM 2005 C CA . LEU A 1 259 ? -15.375 11.447 5.227 1.00 94.00 259 LEU A CA 1
ATOM 2006 C C . LEU A 1 259 ? -15.146 11.214 6.718 1.00 94.00 259 LEU A C 1
ATOM 2008 O O . LEU A 1 259 ? -15.932 10.512 7.354 1.00 94.00 259 LEU A O 1
ATOM 2012 N N . GLN A 1 260 ? -14.104 11.829 7.282 1.00 91.62 260 GLN A N 1
ATOM 2013 C CA . GLN A 1 260 ? -13.796 11.732 8.707 1.00 91.62 260 GLN A CA 1
ATOM 2014 C C . GLN A 1 260 ? -14.962 12.238 9.563 1.00 91.62 260 GLN A C 1
ATOM 2016 O O . GLN A 1 260 ? -15.434 11.522 10.450 1.00 91.62 260 GLN A O 1
ATOM 2021 N N . SER A 1 261 ? -15.462 13.446 9.281 1.00 92.50 261 SER A N 1
ATOM 2022 C CA . SER A 1 261 ? -16.602 14.009 10.012 1.00 92.50 261 SER A CA 1
ATOM 2023 C C . SER A 1 261 ? -17.850 13.133 9.876 1.00 92.50 261 SER A C 1
ATOM 2025 O O . SER A 1 261 ? -18.546 12.897 10.863 1.00 92.50 261 SER A O 1
ATOM 2027 N N . SER A 1 262 ? -18.107 12.596 8.680 1.00 93.75 262 SER A N 1
ATOM 2028 C CA . SER A 1 262 ? -19.239 11.697 8.432 1.00 93.75 262 SER A CA 1
ATOM 2029 C C . SER A 1 262 ? -19.129 10.404 9.242 1.00 93.75 262 SER A C 1
ATOM 2031 O O . SER A 1 262 ? -20.096 10.007 9.891 1.00 93.75 262 SER A O 1
ATOM 2033 N N . ALA A 1 263 ? -17.948 9.781 9.276 1.00 94.19 263 ALA A N 1
ATOM 2034 C CA . ALA A 1 263 ? -17.704 8.573 10.060 1.00 94.19 263 ALA A CA 1
ATOM 2035 C C . ALA A 1 263 ? -17.919 8.807 11.565 1.00 94.19 263 ALA A C 1
ATOM 2037 O O . ALA A 1 263 ? -18.580 8.006 12.227 1.00 94.19 263 ALA A O 1
ATOM 2038 N N . MET A 1 264 ? -17.434 9.934 12.098 1.00 92.12 264 MET A N 1
ATOM 2039 C CA . MET A 1 264 ? -17.669 10.319 13.494 1.00 92.12 264 MET A CA 1
ATOM 2040 C C . MET A 1 264 ? -19.161 10.503 13.795 1.00 92.12 264 MET A C 1
ATOM 2042 O O . MET A 1 264 ? -19.664 9.942 14.767 1.00 92.12 264 MET A O 1
ATOM 2046 N N . LEU A 1 265 ? -19.888 11.238 12.947 1.00 91.38 265 LEU A N 1
ATOM 2047 C CA . LEU A 1 265 ? -21.325 11.479 13.119 1.00 91.38 265 LEU A CA 1
ATOM 2048 C C . LEU A 1 265 ? -22.157 10.193 13.047 1.00 91.38 265 LEU A C 1
ATOM 2050 O O . LEU A 1 265 ? -23.108 10.037 13.807 1.00 91.38 265 LEU A O 1
ATOM 2054 N N . MET A 1 266 ? -21.799 9.249 12.176 1.00 91.25 266 MET A N 1
ATOM 2055 C CA . MET A 1 266 ? -22.492 7.958 12.095 1.00 91.25 266 MET A CA 1
ATOM 2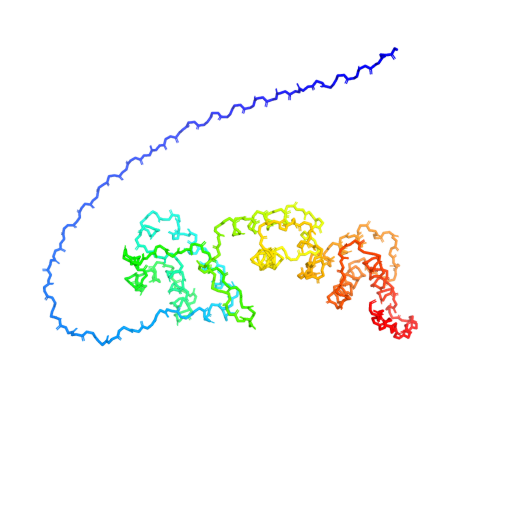056 C C . MET A 1 266 ? -22.307 7.121 13.369 1.00 91.25 266 MET A C 1
ATOM 2058 O O . MET A 1 266 ? -23.216 6.393 13.770 1.00 91.25 266 MET A O 1
ATOM 2062 N N . CYS A 1 267 ? -21.160 7.250 14.036 1.00 89.94 267 CYS A N 1
ATOM 2063 C CA . CYS A 1 267 ? -20.837 6.481 15.236 1.00 89.94 267 CYS A CA 1
ATOM 2064 C C . CYS A 1 267 ? -21.332 7.108 16.545 1.00 89.94 267 CYS A C 1
ATOM 2066 O O . CYS A 1 267 ? -21.499 6.392 17.532 1.00 89.94 267 CYS A O 1
ATOM 2068 N N . THR A 1 268 ? -21.628 8.412 16.574 1.00 86.25 268 THR A N 1
ATOM 2069 C CA . THR A 1 268 ? -22.223 9.071 17.753 1.00 86.25 268 THR A CA 1
ATOM 2070 C C . THR A 1 268 ? -23.719 8.769 17.930 1.00 86.25 268 THR A C 1
ATOM 2072 O O . THR A 1 268 ? -24.262 9.006 19.006 1.00 86.25 268 THR A O 1
ATOM 2075 N N . GLN A 1 269 ? -24.399 8.213 16.918 1.00 74.06 269 GLN A N 1
ATOM 2076 C CA . GLN A 1 269 ? -25.864 8.040 16.904 1.00 74.06 269 GLN A CA 1
ATOM 2077 C C . GLN A 1 269 ? -26.408 6.689 17.407 1.00 74.06 269 GLN A C 1
ATOM 2079 O O . GLN A 1 269 ? -27.616 6.446 17.363 1.00 74.06 269 GLN A O 1
ATOM 2084 N N . LEU A 1 270 ? -25.562 5.799 17.920 1.00 57.06 270 LEU A N 1
ATOM 2085 C CA . LEU A 1 270 ? -25.979 4.493 18.450 1.00 57.06 270 LEU A CA 1
ATOM 2086 C C . LEU A 1 270 ? -26.434 4.593 19.928 1.00 57.06 270 LEU A C 1
ATOM 2088 O O . LEU A 1 270 ? -25.743 5.236 20.713 1.00 57.06 270 LEU A O 1
ATOM 2092 N N . PRO A 1 271 ? -27.423 3.804 20.398 1.00 50.59 271 PRO A N 1
ATOM 2093 C CA . PRO A 1 271 ? -28.839 3.726 20.035 1.00 50.59 271 PRO A CA 1
ATOM 2094 C C . PRO A 1 271 ? -29.718 4.695 20.873 1.00 50.59 271 PRO A C 1
ATOM 2096 O O . PRO A 1 271 ? -29.599 4.769 22.093 1.00 50.59 271 PRO A O 1
ATOM 2099 N N . GLY A 1 272 ? -30.640 5.405 20.210 1.00 54.78 272 GLY A N 1
ATOM 2100 C CA . GLY A 1 272 ? -31.603 6.350 20.812 1.00 54.78 272 GLY A CA 1
ATOM 2101 C C . GLY A 1 272 ? -31.713 7.679 20.050 1.00 54.78 272 GLY A C 1
ATOM 2102 O O . GLY A 1 272 ? -32.728 8.370 20.130 1.00 54.78 272 GLY A O 1
ATOM 2103 N N . GLY A 1 273 ? -30.696 8.009 19.250 1.00 46.50 273 GLY A N 1
ATOM 2104 C CA . GLY A 1 273 ? -30.703 9.138 18.323 1.00 46.50 273 GLY A CA 1
ATOM 2105 C C . GLY A 1 273 ? -31.410 8.779 17.019 1.00 46.50 273 GLY A C 1
ATOM 2106 O O . GLY A 1 273 ? -31.197 7.709 16.454 1.00 46.50 273 GLY A O 1
ATOM 2107 N N . LYS A 1 274 ? -32.281 9.671 16.546 1.00 46.03 274 LYS A N 1
ATOM 2108 C CA . LYS A 1 274 ? -32.992 9.560 15.265 1.00 46.03 274 LYS A CA 1
ATOM 2109 C C . LYS A 1 274 ? -31.998 9.229 14.144 1.00 46.03 274 LYS A C 1
ATOM 2111 O O . LYS A 1 274 ? -31.001 9.930 14.005 1.00 46.03 274 LYS A O 1
ATOM 2116 N N . LYS A 1 275 ? -32.286 8.191 13.346 1.00 47.34 275 LYS A N 1
ATOM 2117 C CA . LYS A 1 275 ? -31.537 7.877 12.118 1.00 47.34 275 LYS A CA 1
ATOM 2118 C C . LYS A 1 275 ? -31.396 9.159 11.293 1.00 47.34 275 LYS A C 1
ATOM 2120 O O . LYS A 1 275 ? -32.421 9.776 10.994 1.00 47.34 275 LYS A O 1
ATOM 2125 N N . PHE A 1 276 ? -30.179 9.547 10.907 1.00 43.69 276 PHE A N 1
ATOM 2126 C CA . PHE A 1 276 ? -30.046 10.510 9.816 1.00 43.69 276 PHE A CA 1
ATOM 2127 C C . PHE A 1 276 ? -30.791 9.935 8.600 1.00 43.69 276 PHE A C 1
ATOM 2129 O O . PHE A 1 276 ? -30.583 8.760 8.271 1.00 43.69 276 PHE A O 1
ATOM 2136 N N . PRO A 1 277 ? -31.688 10.702 7.948 1.00 45.31 277 PRO A N 1
ATOM 2137 C CA . PRO A 1 277 ? -32.142 10.329 6.618 1.00 45.31 277 PRO A CA 1
ATOM 2138 C C . PRO A 1 277 ? -30.886 10.121 5.780 1.00 45.31 277 PRO A C 1
ATOM 2140 O O . PRO A 1 277 ? -29.958 10.919 5.915 1.00 45.31 277 PRO A O 1
ATOM 2143 N N . ASN A 1 278 ? -30.844 9.021 5.015 1.00 45.00 278 ASN A N 1
ATOM 2144 C CA . ASN A 1 278 ? -29.776 8.701 4.068 1.00 45.00 278 ASN A CA 1
ATOM 2145 C C . ASN A 1 278 ? -29.143 10.002 3.579 1.00 45.00 278 ASN A C 1
ATOM 2147 O O . ASN A 1 278 ? -29.806 10.768 2.878 1.00 45.00 278 ASN A O 1
ATOM 2151 N N . LEU A 1 279 ? -27.903 10.274 3.998 1.00 43.81 279 LEU A N 1
ATOM 2152 C CA . LEU A 1 279 ? -27.080 11.257 3.318 1.00 43.81 279 LEU A CA 1
ATOM 2153 C C . LEU A 1 279 ? -26.892 10.659 1.931 1.00 43.81 279 LEU A C 1
ATOM 2155 O O . LEU A 1 279 ? -26.002 9.841 1.712 1.00 43.81 279 LEU A O 1
ATOM 2159 N N . ALA A 1 280 ? -27.835 10.971 1.042 1.00 40.72 280 ALA A N 1
ATOM 2160 C CA . ALA A 1 280 ? -27.674 10.800 -0.376 1.00 40.72 280 ALA A CA 1
ATOM 2161 C C . ALA A 1 280 ? -26.387 11.549 -0.676 1.00 40.72 280 ALA A C 1
ATOM 2163 O O . ALA A 1 280 ? -26.331 12.778 -0.586 1.00 40.72 280 ALA A O 1
ATOM 2164 N N . TYR A 1 281 ? -25.325 10.780 -0.888 1.00 42.09 281 TYR A N 1
ATOM 2165 C CA . TYR A 1 281 ? -24.106 11.316 -1.444 1.00 42.09 281 TYR A CA 1
ATOM 2166 C C . TYR A 1 281 ? -24.533 12.107 -2.677 1.00 42.09 281 TYR A C 1
ATOM 2168 O O . TYR A 1 281 ? -25.325 11.569 -3.456 1.00 42.09 281 TYR A O 1
ATOM 2176 N N . PRO A 1 282 ? -24.112 13.372 -2.840 1.00 35.47 282 PRO A N 1
ATOM 2177 C CA . PRO A 1 282 ? -24.377 14.059 -4.086 1.00 35.47 282 PRO A CA 1
ATOM 2178 C C . PRO A 1 282 ? -23.809 13.170 -5.189 1.00 35.47 282 PRO A C 1
ATOM 2180 O O . PRO A 1 282 ? -22.607 12.888 -5.205 1.00 35.47 282 PRO A O 1
ATOM 2183 N N . ASP A 1 283 ? -24.699 12.659 -6.043 1.00 39.12 283 ASP A N 1
ATOM 2184 C CA . ASP A 1 283 ? -24.311 11.994 -7.275 1.00 39.12 283 ASP A CA 1
ATOM 2185 C C . ASP A 1 283 ? -23.267 12.884 -7.946 1.00 39.12 283 ASP A C 1
ATOM 2187 O O . ASP A 1 283 ? -23.449 14.101 -8.030 1.00 39.12 283 ASP A O 1
ATOM 2191 N N . LYS A 1 284 ? -22.140 12.259 -8.300 1.00 35.91 284 LYS A N 1
ATOM 2192 C CA . LYS A 1 284 ? -20.944 12.826 -8.939 1.00 35.91 284 LYS A CA 1
ATOM 2193 C C . LYS A 1 284 ? -21.184 14.218 -9.552 1.00 35.91 284 LYS A C 1
ATOM 2195 O O . LYS A 1 284 ? -22.061 14.326 -10.414 1.00 35.91 284 LYS A O 1
ATOM 2200 N N . PRO A 1 285 ? -20.384 15.258 -9.239 1.00 36.50 285 PRO A N 1
ATOM 2201 C CA . PRO A 1 285 ? -20.414 16.464 -10.054 1.00 36.50 285 PRO A CA 1
ATOM 2202 C C . PRO A 1 285 ? -20.095 16.061 -11.498 1.00 36.50 285 PRO A C 1
ATOM 2204 O O . PRO A 1 285 ? -19.054 15.472 -11.790 1.00 36.50 285 PRO A O 1
ATOM 2207 N N . GLY A 1 286 ? -21.068 16.269 -12.381 1.00 45.09 286 GLY A N 1
ATOM 2208 C CA . GLY A 1 286 ? -20.930 15.962 -13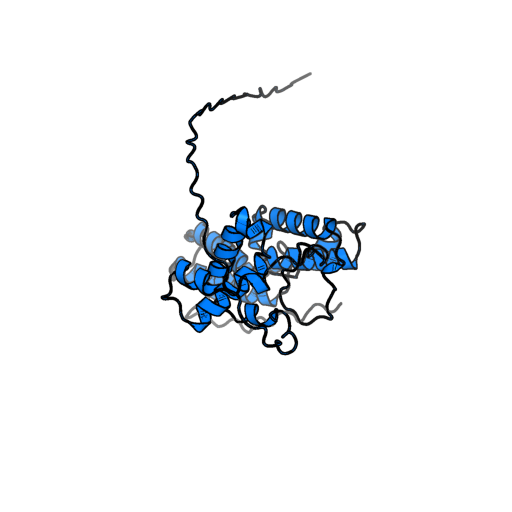.790 1.00 45.09 286 GLY A CA 1
ATOM 2209 C C . GLY A 1 286 ? -19.895 16.878 -14.434 1.00 45.09 286 GLY A C 1
ATOM 2210 O O . GLY A 1 286 ? -20.138 18.078 -14.520 1.00 45.09 286 GLY A O 1
ATOM 2211 N N . ARG A 1 287 ? -18.855 16.233 -14.978 1.00 36.28 287 ARG A N 1
ATOM 2212 C CA . ARG A 1 287 ? -17.777 16.730 -15.857 1.00 36.28 287 ARG A CA 1
ATOM 2213 C C . ARG A 1 287 ? -16.611 17.439 -15.182 1.00 36.28 287 ARG A C 1
ATOM 2215 O O . ARG A 1 287 ? -16.810 18.525 -14.604 1.00 36.28 287 ARG A O 1
#

Secondary structure (DSSP, 8-state):
-----PPPP------------------------------PPPPPPPP---GGGGGGS-HHHHHHHHHHHHHHHH-HHHHHHB-HHHHHHHHHHHHHHH-TTS-HHHHHHH--GGGGB--TTSPP--TT-------SS---GGGS-HHHHHHHHHHHHHHHH-HHHHHHB-HHHHHHHHHHHHHHH-TTS-HHHHHHHHTTSSB-HHHHHHHHHHHHHHTGGGS-TTS-HHHHHHHHHHHHHHHHHHH-PPTTSHHHHHHHHHHHHHHHTTTTSPPPP----------

Sequence (287 aa):
MRNYWRITAGLFLIAVFIAGLAPVCALAADQNTTTPVTQTQPAPAQSKPQKDAISSLPDKYIVEMERFFAYCKDDDYLSKNYDCRCLSVEYIDIRTAKGSHLKSSEILKEMKKEQCLFDKNAAPPTSGALATDTGKPGTDYGAIPDEYLKEANDFYERCNASYDRSTNYDCECLSTKYLDMRIKEGPETPESQIMVRLATECPNVEGAAGHFYSQCVSQAALLPTNMTVEKFCTCVANTFAKLYKTAHITAGSQQYTSLQSSAMLMCTQLPGGKKFPNLAYPDKPGR

Foldseek 3Di:
DDDDDDDDDDDDDDDDDDDDDDDDDDDDDDDDDDDDDDDDDDDDDDDDDDPVPPVPDDPVLVVVLVVQLVVQCVDPVSVVFFDSNSQSVQLSVQCVVVHVPDDSVVSVVVRPRVSGTPPPPPDPQDPFPPDDDDDDDDDPRSPQDVVLVVVLVVQLVVQVVDLLNVLFFPSVQLSVQLSVVCVVVDDPDDSVVSCVVCQLPGTPLPSPLVVQLVVQLVPQVPDDPVDDSNQLSNQLSVQLSVCSVPVSDGRPDPVSVVSSVVSNVVSNCPDPRDDDDPPPPPDDPDD

pLDDT: mean 76.88, std 22.59, range [31.33, 97.88]

Radius of gyration: 28.27 Å; chains: 1; bounding box: 72×94×53 Å